Protein AF-A0A845YPH2-F1 (afdb_monomer_lite)

Sequence (246 aa):
MSYLIWLSRVALLGLAATAASAILLFSTGAKKESDSNQVIALTQENIQTWKSRVAQPPTPTTQLSSQKQSGDEQKVPKRYFDLNQSLSLNASLFATHTSLGMVAIGVAEGNYRLFIENNTLYLEQTAGYFGHTDPGNLSWGEVVTNYGPCSDQGRSGGNIAKAEQMCSQRALGGLSRQLVDLNAAGIDPNADLEALLNTADLYNQARLIHSRKFPEALELARQGGKTGVEAIAWARTASFYINDAE

Secondary structure (DSSP, 8-state):
--HHHHHHHHHHHTTTT---------------------EEEPPHHHHHHHHTT-PPPPP-----------------------HHHHHHHHGGGGSSTTSHHHHHHHHHTTSEEEEEETTEEEEEE-GGGG-B--GGG-TTS--PPB-TTTT-TTTTTT-HHHHHHHHHHHHHHHHHHHHHHHHHTT--TTT-HHHHHHHHHHHHHS-HHHHTTHHHHHHHHHHTT--HHHHHHHHHHHTTT-----

Radius of gyration: 20.25 Å; chains: 1; bounding box: 52×44×68 Å

Foldseek 3Di:
DDPVVQVVLLLVLLVVVPPDDDDDDDDDDDPDPDDDWDKDFQDVVLVVLVVVQADDDPDPPDDDDDDDDDDPPPPPPQPDDDLVVLLVSCLQCLVFCPRVLNLSLLSSVVQWDWDDDPNIIMIIGDPLQQWDFDPVLCVPPDTFIAHGRQRQRCPQVRDRVSNRVVLSVQLSVCLSVLCVLLVVLVHRCRNCVVSSSLLSNCVSVDDPQLSSQLSNQLSVLVVVVDDDSRSNSRSSVCSVVDDPPD

pLDDT: mean 75.63, std 25.37, range [27.42, 98.06]

Structure (mmCIF, N/CA/C/O backbone):
data_AF-A0A845YPH2-F1
#
_entry.id   AF-A0A845YPH2-F1
#
loop_
_atom_site.group_PDB
_atom_site.id
_atom_site.type_symbol
_atom_site.label_atom_id
_atom_site.label_alt_id
_atom_site.label_comp_id
_atom_site.label_asym_id
_atom_site.label_entity_id
_atom_site.label_seq_id
_atom_site.pdbx_PDB_ins_code
_atom_site.Cartn_x
_atom_site.Cartn_y
_atom_site.Cartn_z
_atom_site.occupancy
_atom_site.B_iso_or_equiv
_atom_site.auth_seq_id
_atom_site.auth_comp_id
_atom_site.auth_asym_id
_atom_site.auth_atom_id
_atom_site.pdbx_PDB_model_num
ATOM 1 N N . MET A 1 1 ? 5.065 -11.200 19.781 1.00 35.75 1 MET A N 1
ATOM 2 C CA . MET A 1 1 ? 4.658 -11.943 18.567 1.00 35.75 1 MET A CA 1
ATOM 3 C C . MET A 1 1 ? 5.564 -11.477 17.435 1.00 35.75 1 MET A C 1
ATOM 5 O O . MET A 1 1 ? 5.708 -10.275 17.268 1.00 35.75 1 MET A O 1
ATOM 9 N N . SER A 1 2 ? 6.311 -12.378 16.795 1.00 29.30 2 SER A N 1
ATOM 10 C CA . SER A 1 2 ? 7.439 -11.985 15.938 1.00 29.30 2 SER A CA 1
ATOM 11 C C . SER A 1 2 ? 6.962 -11.327 14.637 1.00 29.30 2 SER A C 1
ATOM 13 O O . SER A 1 2 ? 6.122 -11.903 13.950 1.00 29.30 2 SER A O 1
ATOM 15 N N . TYR A 1 3 ? 7.527 -10.166 14.275 1.00 35.84 3 TYR A N 1
ATOM 16 C CA . TYR A 1 3 ? 7.321 -9.457 12.993 1.00 35.84 3 TYR A CA 1
ATOM 17 C C . TYR A 1 3 ? 7.471 -10.377 11.761 1.00 35.84 3 TYR A C 1
ATOM 19 O O . TYR A 1 3 ? 6.868 -10.150 10.714 1.00 35.84 3 TYR A O 1
ATOM 27 N N . LEU A 1 4 ? 8.219 -11.470 11.938 1.00 35.56 4 LEU A N 1
ATOM 28 C CA . LEU A 1 4 ? 8.440 -12.575 11.003 1.00 35.56 4 LEU A CA 1
ATOM 29 C C . LEU A 1 4 ? 7.151 -13.313 10.593 1.00 35.56 4 LEU A C 1
ATOM 31 O O . LEU A 1 4 ? 7.042 -13.821 9.479 1.00 35.56 4 LEU A O 1
ATOM 35 N N . ILE A 1 5 ? 6.159 -13.366 11.483 1.00 38.59 5 ILE A N 1
ATOM 36 C CA . ILE A 1 5 ? 4.875 -14.034 11.236 1.00 38.59 5 ILE A CA 1
ATOM 37 C C . ILE A 1 5 ? 3.948 -13.121 10.421 1.00 38.59 5 ILE A C 1
ATOM 39 O O . ILE A 1 5 ? 3.126 -13.611 9.659 1.00 38.59 5 ILE A O 1
ATOM 43 N N . TRP A 1 6 ? 4.089 -11.798 10.540 1.00 36.81 6 TRP A N 1
ATOM 44 C CA . TRP A 1 6 ? 3.226 -10.837 9.850 1.00 36.81 6 TRP A CA 1
ATOM 45 C C . TRP A 1 6 ? 3.562 -10.719 8.354 1.00 36.81 6 TRP A C 1
ATOM 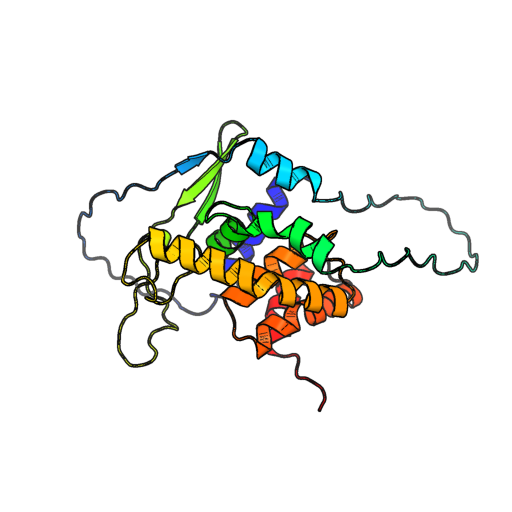47 O O . TRP A 1 6 ? 2.685 -10.891 7.514 1.00 36.81 6 TRP A O 1
ATOM 57 N N . LEU A 1 7 ? 4.842 -10.556 7.998 1.00 39.50 7 LEU A N 1
ATOM 58 C CA . LEU A 1 7 ? 5.268 -10.449 6.591 1.00 39.50 7 LEU A CA 1
ATOM 59 C C . LEU A 1 7 ? 5.070 -11.753 5.795 1.00 39.50 7 LEU A C 1
ATOM 61 O O . LEU A 1 7 ? 4.711 -11.708 4.621 1.00 39.50 7 LEU A O 1
ATOM 65 N N . SER A 1 8 ? 5.224 -12.919 6.434 1.00 32.84 8 SER A N 1
ATOM 66 C CA . SER A 1 8 ? 4.930 -14.218 5.801 1.00 32.84 8 SER A CA 1
ATOM 67 C C . SER A 1 8 ? 3.436 -14.429 5.526 1.00 32.84 8 SER A C 1
ATOM 69 O O . SER A 1 8 ? 3.071 -15.171 4.617 1.00 32.84 8 SER A O 1
ATOM 71 N N . ARG A 1 9 ? 2.559 -13.744 6.267 1.00 38.28 9 ARG A N 1
ATOM 72 C CA . ARG A 1 9 ? 1.105 -13.806 6.090 1.00 38.28 9 ARG A CA 1
ATOM 73 C C . ARG A 1 9 ? 0.588 -12.896 4.971 1.00 38.28 9 ARG A C 1
ATOM 75 O O . ARG A 1 9 ? -0.382 -13.265 4.317 1.00 38.28 9 ARG A O 1
ATOM 82 N N . VAL A 1 10 ? 1.259 -11.775 4.697 1.00 44.16 10 VAL A N 1
ATOM 83 C CA . VAL A 1 10 ? 0.955 -10.903 3.543 1.00 44.16 10 VAL A CA 1
ATOM 84 C C . VAL A 1 10 ? 1.246 -11.629 2.220 1.00 44.16 10 VAL A C 1
ATOM 86 O O . VAL A 1 10 ? 0.424 -11.590 1.309 1.00 44.16 10 VAL A O 1
ATOM 89 N N . ALA A 1 11 ? 2.342 -12.395 2.147 1.00 41.12 11 ALA A N 1
ATOM 90 C CA . ALA A 1 11 ? 2.677 -13.214 0.975 1.00 41.12 11 ALA A CA 1
ATOM 91 C C . ALA A 1 11 ? 1.651 -14.335 0.689 1.00 41.12 11 ALA A C 1
ATOM 93 O O . ALA A 1 11 ? 1.429 -14.698 -0.463 1.00 41.12 11 ALA A O 1
ATOM 94 N N . LEU A 1 12 ? 0.990 -14.867 1.724 1.00 32.94 12 LEU A N 1
ATOM 95 C CA . LEU A 1 12 ? -0.020 -15.924 1.581 1.00 32.94 12 LEU A CA 1
ATOM 96 C C . LEU A 1 12 ? -1.363 -15.409 1.031 1.00 32.94 12 LEU A C 1
ATOM 98 O O . LEU A 1 12 ? -2.113 -16.184 0.442 1.00 32.94 12 LEU A O 1
ATOM 102 N N . LEU A 1 13 ? -1.659 -14.113 1.172 1.00 38.22 13 LEU A N 1
ATOM 103 C CA . LEU A 1 13 ? -2.906 -13.514 0.682 1.00 38.22 13 LEU A CA 1
ATOM 104 C C . LEU A 1 13 ? -2.853 -13.089 -0.792 1.00 38.22 13 LEU A C 1
ATOM 106 O O . LEU A 1 13 ? -3.901 -13.070 -1.434 1.00 38.22 13 LEU A O 1
ATOM 110 N N . GLY A 1 14 ? -1.662 -12.855 -1.357 1.00 34.00 14 GLY A N 1
ATOM 111 C CA . GLY A 1 14 ? -1.488 -12.694 -2.810 1.00 34.00 14 GLY A CA 1
ATOM 112 C C . GLY A 1 14 ? -1.791 -13.976 -3.605 1.00 34.00 14 GLY A C 1
ATOM 113 O O . GLY A 1 14 ? -2.151 -13.921 -4.777 1.00 34.00 14 GLY A O 1
ATOM 114 N N . LEU A 1 15 ? -1.725 -15.145 -2.955 1.00 32.22 15 LEU A N 1
ATOM 115 C CA . LEU A 1 15 ? -2.008 -16.450 -3.569 1.00 32.22 15 LEU A CA 1
ATOM 116 C C . LEU A 1 15 ? -3.489 -16.859 -3.511 1.00 32.22 15 LEU A C 1
ATOM 118 O O . LEU A 1 15 ? -3.929 -17.675 -4.316 1.00 32.22 15 LEU A O 1
ATOM 122 N N . ALA A 1 16 ? -4.285 -16.299 -2.596 1.00 27.42 16 ALA A N 1
ATOM 123 C CA . ALA A 1 16 ? -5.695 -16.679 -2.454 1.00 27.42 16 ALA A CA 1
ATOM 124 C C . ALA A 1 16 ? -6.631 -15.968 -3.454 1.00 27.42 16 ALA A C 1
ATOM 126 O O . ALA A 1 16 ? -7.753 -16.423 -3.660 1.00 27.42 16 ALA A O 1
ATOM 127 N N . ALA A 1 17 ? -6.171 -14.898 -4.114 1.00 32.94 17 ALA A N 1
ATOM 128 C CA . ALA A 1 17 ? -6.922 -14.197 -5.160 1.00 32.94 17 ALA A CA 1
ATOM 129 C C . ALA A 1 17 ? -6.672 -14.745 -6.584 1.00 32.94 17 ALA A C 1
ATOM 131 O O . ALA A 1 17 ? -7.298 -14.286 -7.535 1.00 32.94 17 ALA A O 1
ATOM 132 N N . THR A 1 18 ? -5.801 -15.749 -6.747 1.00 38.19 18 THR A N 1
ATOM 133 C CA . THR A 1 18 ? -5.463 -16.367 -8.047 1.00 38.19 18 THR A CA 1
ATOM 134 C C . THR A 1 18 ? -5.805 -17.859 -8.115 1.00 38.19 18 THR A C 1
ATOM 136 O O . THR A 1 18 ? -5.284 -18.597 -8.951 1.00 38.19 18 THR A O 1
ATOM 139 N N . ALA A 1 19 ? -6.738 -18.330 -7.283 1.00 27.64 19 ALA A N 1
ATOM 140 C CA . ALA A 1 19 ? -7.241 -19.703 -7.336 1.00 27.64 19 ALA A CA 1
ATOM 141 C C . ALA A 1 19 ? -8.265 -19.908 -8.473 1.00 27.64 19 ALA A C 1
ATOM 143 O O . ALA A 1 19 ? -9.400 -20.303 -8.233 1.00 27.64 19 ALA A O 1
ATOM 144 N N . ALA A 1 20 ? -7.866 -19.637 -9.716 1.00 31.20 20 ALA A N 1
ATOM 145 C CA . ALA A 1 20 ? -8.522 -20.152 -10.916 1.00 31.20 20 ALA A CA 1
ATOM 146 C C . ALA A 1 20 ? -7.615 -19.958 -12.137 1.00 31.20 20 ALA A C 1
ATOM 148 O O . ALA A 1 20 ? -7.808 -19.024 -12.906 1.00 31.20 20 ALA A O 1
ATOM 149 N N . SER A 1 21 ? -6.630 -20.838 -12.333 1.00 32.09 21 SER A N 1
ATOM 150 C CA . SER A 1 21 ? -6.236 -21.309 -13.672 1.00 32.09 21 SER A CA 1
ATOM 151 C C . SER A 1 21 ? -5.273 -22.482 -13.553 1.00 32.09 21 SER A C 1
ATOM 153 O O . SER A 1 21 ? -4.141 -22.362 -13.090 1.00 32.09 21 SER A O 1
ATOM 155 N N . ALA A 1 22 ? -5.778 -23.646 -13.944 1.00 31.09 22 ALA A N 1
ATOM 156 C CA . ALA A 1 22 ? -5.042 -24.889 -14.006 1.00 31.09 22 ALA A CA 1
ATOM 157 C C . ALA A 1 22 ? -3.990 -24.867 -15.129 1.00 31.09 22 ALA A C 1
ATOM 159 O O . ALA A 1 22 ? -4.249 -24.427 -16.245 1.00 31.09 22 ALA A O 1
ATOM 160 N N . ILE A 1 23 ? -2.816 -25.382 -14.772 1.00 32.12 23 ILE A N 1
ATOM 161 C CA . ILE A 1 23 ? -1.799 -26.087 -15.563 1.00 32.12 23 ILE A CA 1
ATOM 162 C C . ILE A 1 23 ? -2.149 -26.297 -17.049 1.00 32.12 23 ILE A C 1
ATOM 164 O O . ILE A 1 23 ? -3.018 -27.105 -17.363 1.00 32.12 23 ILE A O 1
ATOM 168 N N . LEU A 1 24 ? -1.329 -25.736 -17.944 1.00 28.05 24 LEU A N 1
ATOM 169 C CA . LEU A 1 24 ? -0.896 -26.415 -19.170 1.00 28.05 24 LEU A CA 1
ATOM 170 C C . LEU A 1 24 ? 0.583 -26.092 -19.434 1.00 28.05 24 LEU A C 1
ATOM 172 O O . LEU A 1 24 ? 0.965 -24.968 -19.750 1.00 28.05 24 LEU A O 1
ATOM 176 N N . LEU A 1 25 ? 1.412 -27.117 -19.242 1.00 34.78 25 LEU A N 1
ATOM 177 C CA . LEU A 1 25 ? 2.836 -27.166 -19.554 1.00 34.78 25 LEU A CA 1
ATOM 178 C C . LEU A 1 25 ? 3.038 -27.203 -21.072 1.00 34.78 25 LEU A C 1
ATOM 180 O O . LEU A 1 25 ? 2.563 -28.139 -21.703 1.00 34.78 25 LEU A O 1
ATOM 184 N N . PHE A 1 26 ? 3.847 -26.294 -21.618 1.00 30.06 26 PHE A N 1
ATOM 185 C CA . PHE A 1 26 ? 4.726 -26.607 -22.747 1.00 30.06 26 PHE A CA 1
ATOM 186 C C . PHE A 1 26 ? 6.054 -25.866 -22.594 1.00 30.06 26 PHE A C 1
ATOM 188 O O . PHE A 1 26 ? 6.137 -24.644 -22.681 1.00 30.06 26 PHE A O 1
ATOM 195 N N . SER A 1 27 ? 7.106 -26.644 -22.343 1.00 32.78 27 SER A N 1
ATOM 196 C CA . SER A 1 27 ? 8.497 -26.220 -22.406 1.00 32.78 27 SER A CA 1
ATOM 197 C C . SER A 1 27 ? 8.997 -26.309 -23.847 1.00 32.78 27 SER A C 1
ATOM 199 O O . SER A 1 27 ? 9.061 -27.406 -24.401 1.00 32.78 27 SER A O 1
ATOM 201 N N . THR A 1 28 ? 9.463 -25.200 -24.411 1.00 32.50 28 THR A N 1
ATOM 202 C CA . THR A 1 28 ? 10.498 -25.221 -25.454 1.00 32.50 28 THR A CA 1
ATOM 203 C C . THR A 1 28 ? 11.515 -24.137 -25.142 1.00 32.50 28 THR A C 1
ATOM 205 O O . THR A 1 28 ? 11.159 -22.988 -24.897 1.00 32.50 28 THR A O 1
ATOM 208 N N . GLY A 1 29 ? 12.775 -24.555 -25.057 1.00 38.75 29 GLY A N 1
ATOM 209 C CA . GLY A 1 29 ? 13.851 -23.800 -24.442 1.00 38.75 29 GLY A CA 1
ATOM 210 C C . GLY A 1 29 ? 14.255 -22.528 -25.176 1.00 38.75 29 GLY A C 1
ATOM 211 O O . GLY A 1 29 ? 14.330 -22.473 -26.399 1.00 38.75 29 GLY A O 1
ATOM 212 N N . ALA A 1 30 ? 14.651 -21.552 -24.370 1.00 30.50 30 ALA A N 1
ATOM 213 C CA . ALA A 1 30 ? 15.657 -20.570 -24.716 1.00 30.50 30 ALA A CA 1
ATOM 214 C C . ALA A 1 30 ? 16.503 -20.349 -23.457 1.00 30.50 30 ALA A C 1
ATOM 216 O O . ALA A 1 30 ? 15.974 -20.018 -22.397 1.00 30.50 30 ALA A O 1
ATOM 217 N N . LYS A 1 31 ? 17.818 -20.568 -23.560 1.00 37.19 31 LYS A N 1
ATOM 218 C CA . LYS A 1 31 ? 18.777 -20.016 -22.599 1.00 37.19 31 LYS A CA 1
ATOM 219 C C . LYS A 1 31 ? 18.613 -18.498 -22.658 1.00 37.19 31 LYS A C 1
ATOM 221 O O . LYS A 1 31 ? 18.998 -17.899 -23.658 1.00 37.19 31 LYS A O 1
ATOM 226 N N . LYS A 1 32 ? 18.028 -17.901 -21.625 1.00 32.28 32 LYS A N 1
ATOM 227 C CA . LYS A 1 32 ? 18.069 -16.456 -21.408 1.00 32.28 32 LYS A CA 1
ATOM 228 C C . LYS A 1 32 ? 18.990 -16.195 -20.227 1.00 32.28 32 LYS A C 1
ATOM 230 O O . LYS A 1 32 ? 18.907 -16.891 -19.216 1.00 32.28 32 LYS A O 1
ATOM 235 N N . GLU A 1 33 ? 19.920 -15.273 -20.439 1.00 34.19 33 GLU A N 1
ATOM 236 C CA . GLU A 1 33 ? 20.812 -14.718 -19.429 1.00 34.19 33 GLU A CA 1
ATOM 237 C C . GLU A 1 33 ? 20.059 -14.429 -18.132 1.00 34.19 33 GLU A C 1
ATOM 239 O O . GLU A 1 33 ? 18.919 -13.973 -18.141 1.00 34.19 33 GLU A O 1
ATOM 244 N N . SER A 1 34 ? 20.720 -14.744 -17.024 1.00 35.62 34 SER A N 1
ATOM 245 C CA . SER A 1 34 ? 20.275 -14.442 -15.672 1.00 35.62 34 SER A CA 1
ATOM 246 C C . SER A 1 34 ? 20.140 -12.928 -15.518 1.00 35.62 34 SER A C 1
ATOM 248 O O . SER A 1 34 ? 21.130 -12.253 -15.236 1.00 35.62 34 SER A O 1
ATOM 250 N N . ASP A 1 35 ? 18.929 -12.405 -15.710 1.00 40.53 35 ASP A N 1
ATOM 251 C CA . ASP A 1 35 ? 18.588 -11.029 -15.366 1.00 40.53 35 ASP A CA 1
ATOM 252 C C . ASP A 1 35 ? 18.902 -10.788 -13.883 1.00 40.53 35 ASP A C 1
ATOM 254 O O . ASP A 1 35 ? 18.611 -11.601 -13.003 1.00 40.53 35 ASP A O 1
ATOM 258 N N . SER A 1 36 ? 19.596 -9.683 -13.634 1.00 46.38 36 SER A N 1
ATOM 259 C CA . SER A 1 36 ? 20.105 -9.277 -12.329 1.00 46.38 36 SER A CA 1
ATOM 260 C C . SER A 1 36 ? 18.946 -8.941 -11.388 1.00 46.38 36 SER A C 1
ATOM 262 O O . SER A 1 36 ? 18.455 -7.812 -11.377 1.00 46.38 36 SER A O 1
ATOM 264 N N . ASN A 1 37 ? 18.507 -9.910 -10.581 1.00 56.31 37 ASN A N 1
ATOM 265 C CA . ASN A 1 37 ? 17.699 -9.626 -9.398 1.00 56.31 37 ASN A CA 1
ATOM 266 C C . ASN A 1 37 ? 18.497 -8.666 -8.505 1.00 56.31 37 ASN A C 1
ATOM 268 O O . ASN A 1 37 ? 19.512 -9.050 -7.917 1.00 56.31 37 ASN A O 1
ATOM 272 N N . GLN A 1 38 ? 18.060 -7.410 -8.400 1.00 76.88 38 GLN A N 1
ATOM 273 C CA . GLN A 1 38 ? 18.697 -6.473 -7.483 1.00 76.88 38 GLN A CA 1
ATOM 274 C C . GLN A 1 38 ? 18.205 -6.751 -6.066 1.00 76.88 38 GLN A C 1
ATOM 276 O O . GLN A 1 38 ? 17.012 -6.652 -5.768 1.00 76.88 38 GLN A O 1
ATOM 281 N N . VAL A 1 39 ? 19.149 -7.099 -5.194 1.00 79.31 39 VAL A N 1
ATOM 282 C CA . VAL A 1 39 ? 18.924 -7.286 -3.762 1.00 79.31 39 VAL A CA 1
ATOM 283 C C . VAL A 1 39 ? 19.321 -6.002 -3.042 1.00 79.31 39 VAL A C 1
ATOM 285 O O . VAL A 1 39 ? 20.469 -5.566 -3.097 1.00 79.31 39 VAL A O 1
ATOM 288 N N . ILE A 1 40 ? 18.361 -5.399 -2.352 1.00 83.06 40 ILE A N 1
ATOM 289 C CA . ILE A 1 40 ? 18.510 -4.158 -1.601 1.00 83.06 40 ILE A CA 1
ATOM 290 C C . ILE A 1 40 ? 18.430 -4.499 -0.114 1.00 83.06 40 ILE A C 1
ATOM 292 O O . ILE A 1 40 ? 17.408 -4.980 0.381 1.00 83.06 40 ILE A O 1
ATOM 296 N N . ALA A 1 41 ? 19.508 -4.233 0.621 1.00 76.69 41 ALA A N 1
ATOM 297 C CA . ALA A 1 41 ? 19.476 -4.288 2.077 1.00 76.69 41 ALA A CA 1
ATOM 298 C C . ALA A 1 41 ? 18.622 -3.129 2.606 1.00 76.69 41 ALA A C 1
ATOM 300 O O . ALA A 1 41 ? 18.901 -1.962 2.319 1.00 76.69 41 ALA A O 1
ATOM 301 N N . LEU A 1 42 ? 17.592 -3.431 3.395 1.00 77.31 42 LEU A N 1
ATOM 302 C CA . LEU A 1 42 ? 16.807 -2.387 4.044 1.00 77.31 42 LEU A CA 1
ATOM 303 C C . LEU A 1 42 ? 17.577 -1.882 5.266 1.00 77.31 42 LEU A C 1
ATOM 305 O O . LEU A 1 42 ? 17.950 -2.660 6.148 1.00 77.31 42 LEU A O 1
ATOM 309 N N . THR A 1 43 ? 17.848 -0.576 5.315 1.00 70.94 43 THR A N 1
ATOM 310 C CA . THR A 1 43 ? 18.664 -0.003 6.393 1.00 70.94 43 THR A CA 1
ATOM 311 C C . THR A 1 43 ? 17.948 -0.101 7.744 1.00 70.94 43 THR A C 1
ATOM 313 O O . THR A 1 43 ? 16.718 -0.183 7.822 1.00 70.94 43 THR A O 1
ATOM 316 N N . GLN A 1 44 ? 18.708 -0.041 8.843 1.00 58.00 44 GLN A N 1
ATOM 317 C CA . GLN A 1 44 ? 18.116 0.046 10.182 1.00 58.00 44 GLN A CA 1
ATOM 318 C C . GLN A 1 44 ? 17.204 1.269 10.322 1.00 58.00 44 GLN A C 1
ATOM 320 O O . GLN A 1 44 ? 16.203 1.174 11.014 1.00 58.00 44 GLN A O 1
ATOM 325 N N . GLU A 1 45 ? 17.472 2.382 9.643 1.00 57.72 45 GLU A N 1
ATOM 326 C CA . GLU A 1 45 ? 16.599 3.562 9.669 1.00 57.72 45 GLU A CA 1
ATOM 327 C C . GLU A 1 45 ? 15.233 3.276 9.025 1.00 57.72 45 GLU A C 1
ATOM 329 O O . GLU A 1 45 ? 14.188 3.592 9.609 1.00 57.72 45 GLU A O 1
ATOM 334 N N . ASN A 1 46 ? 15.225 2.565 7.889 1.00 59.97 46 ASN A N 1
ATOM 335 C CA . ASN A 1 46 ? 13.993 2.071 7.274 1.00 59.97 46 ASN A CA 1
ATOM 336 C C . ASN A 1 46 ? 13.250 1.141 8.249 1.00 59.97 46 ASN A C 1
ATOM 338 O O . ASN A 1 46 ? 12.071 1.341 8.512 1.00 59.97 46 ASN A O 1
ATOM 342 N N . ILE A 1 47 ? 13.947 0.180 8.863 1.00 58.41 47 ILE A N 1
ATOM 343 C CA . ILE A 1 47 ? 13.338 -0.830 9.745 1.00 58.41 47 ILE A CA 1
ATOM 344 C C . ILE A 1 47 ? 12.856 -0.240 11.086 1.00 58.41 47 ILE A C 1
ATOM 346 O O . ILE A 1 47 ? 11.808 -0.636 11.596 1.00 58.41 47 ILE A O 1
ATOM 350 N N . GLN A 1 48 ? 13.592 0.694 11.691 1.00 53.19 48 GLN A N 1
ATOM 351 C CA . GLN A 1 48 ? 13.243 1.309 12.981 1.00 53.19 48 GLN A CA 1
ATOM 352 C C . GLN A 1 48 ? 12.029 2.230 12.857 1.00 53.19 48 GLN A C 1
ATOM 354 O O . GLN A 1 48 ? 11.178 2.242 13.747 1.00 53.19 48 GLN A O 1
ATOM 359 N N . THR A 1 49 ? 11.887 2.915 11.718 1.00 53.97 49 THR A N 1
ATOM 360 C CA . THR A 1 49 ? 10.668 3.666 11.385 1.00 53.97 49 THR A CA 1
ATOM 361 C C . THR A 1 49 ? 9.435 2.754 11.358 1.00 53.97 49 THR A C 1
ATOM 363 O O . THR A 1 49 ? 8.341 3.182 11.719 1.00 53.97 49 THR A O 1
ATOM 366 N N . TRP A 1 50 ? 9.599 1.482 10.976 1.00 57.88 50 TRP A N 1
ATOM 367 C CA . TRP A 1 50 ? 8.512 0.496 10.957 1.00 57.88 50 TRP A CA 1
ATOM 368 C C . TRP A 1 50 ? 8.223 -0.049 12.362 1.00 57.88 50 TRP A C 1
ATOM 370 O O . TRP A 1 50 ? 7.066 -0.167 12.762 1.00 57.88 50 TRP A O 1
ATOM 380 N N . LYS A 1 51 ? 9.275 -0.338 13.140 1.00 49.44 51 LYS A N 1
ATOM 381 C CA . LYS A 1 51 ? 9.174 -0.901 14.498 1.00 49.44 51 LYS A CA 1
ATOM 382 C C . LYS A 1 51 ? 8.534 0.044 15.514 1.00 49.44 51 LYS A C 1
ATOM 384 O O . LYS A 1 51 ? 7.846 -0.431 16.408 1.00 49.44 51 LYS A O 1
ATOM 389 N N . SER A 1 52 ? 8.736 1.355 15.397 1.00 46.34 52 SER A N 1
ATOM 390 C CA . SER A 1 52 ? 8.182 2.333 16.347 1.00 46.34 52 SER A CA 1
ATOM 391 C C . SER A 1 52 ? 6.667 2.555 16.213 1.00 46.34 52 SER A C 1
ATOM 393 O O . SER A 1 52 ? 6.075 3.198 17.077 1.00 46.34 52 SER A O 1
ATOM 395 N N . ARG A 1 53 ? 6.031 2.021 15.158 1.00 53.09 53 ARG A N 1
ATOM 396 C CA . ARG A 1 53 ? 4.616 2.273 14.822 1.00 53.09 53 ARG A CA 1
ATOM 397 C C . ARG A 1 53 ? 3.679 1.091 15.018 1.00 53.09 53 ARG A C 1
ATOM 399 O O . ARG A 1 53 ? 2.477 1.292 15.146 1.00 53.09 53 ARG A O 1
ATOM 406 N N . VAL A 1 54 ? 4.203 -0.130 15.061 1.00 42.16 54 VAL A N 1
ATOM 407 C CA . VAL A 1 54 ? 3.405 -1.311 15.398 1.00 42.16 54 VAL A CA 1
ATOM 408 C C . VAL A 1 54 ? 3.290 -1.356 16.919 1.00 42.16 54 VAL A C 1
ATOM 410 O O . VAL A 1 54 ? 4.155 -1.907 17.601 1.00 42.16 54 VAL A O 1
ATOM 413 N N . ALA A 1 55 ? 2.247 -0.733 17.471 1.00 38.00 55 ALA A N 1
ATOM 414 C CA . ALA A 1 55 ? 1.886 -0.974 18.862 1.00 38.00 55 ALA A CA 1
ATOM 415 C C . ALA A 1 55 ? 1.721 -2.490 19.054 1.00 38.00 55 ALA A C 1
ATOM 417 O O . ALA A 1 55 ? 1.079 -3.161 18.242 1.00 38.00 55 ALA A O 1
ATOM 418 N N . GLN A 1 56 ? 2.341 -3.052 20.094 1.00 34.59 56 GLN A N 1
ATOM 419 C CA . GLN A 1 56 ? 2.114 -4.456 20.418 1.00 34.59 56 GLN A CA 1
ATOM 420 C C . GLN A 1 56 ? 0.612 -4.658 20.673 1.00 34.59 56 GLN A C 1
ATOM 422 O O . GLN A 1 56 ? 0.026 -3.849 21.398 1.00 34.59 56 GLN A O 1
ATOM 427 N N . PRO A 1 57 ? -0.021 -5.701 20.101 1.00 39.75 57 PRO A N 1
ATOM 428 C CA . PRO A 1 57 ? -1.395 -6.024 20.453 1.00 39.75 57 PRO A CA 1
ATOM 429 C C . PRO A 1 57 ? -1.471 -6.235 21.971 1.00 39.75 57 PRO A C 1
ATOM 431 O O . PRO A 1 57 ? -0.527 -6.798 22.540 1.00 39.75 57 PRO A O 1
ATOM 434 N N . PRO A 1 58 ? -2.546 -5.781 22.638 1.00 34.53 58 PRO A N 1
ATOM 435 C CA . PRO A 1 58 ? -2.685 -5.957 24.074 1.00 34.53 58 PRO A CA 1
ATOM 436 C C . PRO A 1 58 ? -2.552 -7.444 24.409 1.00 34.53 58 PRO A C 1
ATOM 438 O O . PRO A 1 58 ? -3.258 -8.293 23.862 1.00 34.53 58 PRO A O 1
ATOM 441 N N . THR A 1 59 ? -1.590 -7.763 25.272 1.00 32.75 59 THR A N 1
ATOM 442 C CA . THR A 1 59 ? -1.371 -9.116 25.782 1.00 32.75 59 THR A CA 1
ATOM 443 C C . THR A 1 59 ? -2.674 -9.621 26.412 1.00 32.75 59 THR A C 1
ATOM 445 O O . THR A 1 59 ? -3.272 -8.879 27.196 1.00 32.75 59 THR A O 1
ATOM 448 N N . PRO A 1 60 ? -3.129 -10.858 26.140 1.00 35.81 60 PRO A N 1
ATOM 449 C CA . PRO A 1 60 ? -4.274 -11.414 26.844 1.00 35.81 60 PRO A CA 1
ATOM 450 C C . PRO A 1 60 ? -3.864 -11.657 28.299 1.00 35.81 60 PRO A C 1
ATOM 452 O O . PRO A 1 60 ? -3.186 -12.637 28.617 1.00 35.81 60 PRO A O 1
ATOM 455 N N . THR A 1 61 ? -4.242 -10.751 29.197 1.00 33.19 61 THR A N 1
ATOM 456 C CA . THR A 1 61 ? -4.126 -10.989 30.634 1.00 33.19 61 THR A CA 1
ATOM 457 C C . THR A 1 61 ? -5.118 -12.084 30.994 1.00 33.19 61 THR A C 1
ATOM 459 O O . THR A 1 61 ? -6.320 -11.859 31.104 1.00 33.19 61 THR A O 1
ATOM 462 N N . THR A 1 62 ? -4.605 -13.301 31.155 1.00 35.66 62 THR A N 1
ATOM 463 C CA . THR A 1 62 ? -5.361 -14.405 31.738 1.00 35.66 62 THR A CA 1
ATOM 464 C C . THR A 1 62 ? -5.486 -14.129 33.233 1.00 35.66 62 THR A C 1
ATOM 466 O O . THR A 1 62 ? -4.559 -14.395 33.992 1.00 35.66 62 THR A O 1
ATOM 469 N N . GLN A 1 63 ? -6.618 -13.579 33.664 1.00 32.34 63 GLN A N 1
ATOM 470 C CA . GLN A 1 63 ? -7.047 -13.672 35.056 1.00 32.34 63 GLN A CA 1
ATOM 471 C C . GLN A 1 63 ? -8.458 -14.249 35.106 1.00 32.34 63 GLN A C 1
ATOM 473 O O . GLN A 1 63 ? -9.455 -13.580 34.849 1.00 32.34 63 GLN A O 1
ATOM 478 N N . LEU A 1 64 ? -8.510 -15.539 35.442 1.00 37.78 64 LEU A N 1
ATOM 479 C CA . LEU A 1 64 ? -9.687 -16.166 36.016 1.00 37.78 64 LEU A CA 1
ATOM 480 C C . LEU A 1 64 ? -9.940 -15.502 37.378 1.00 37.78 64 LEU A C 1
ATOM 482 O O . LEU A 1 64 ? -9.237 -15.787 38.343 1.00 37.78 64 LEU A O 1
ATOM 486 N N . SER A 1 65 ? -10.956 -14.654 37.476 1.00 33.81 65 SER A N 1
ATOM 487 C CA . SER A 1 65 ? -11.738 -14.560 38.707 1.00 33.81 65 SER A CA 1
ATOM 488 C C . SER A 1 65 ? -13.130 -14.041 38.377 1.00 33.81 65 SER A C 1
ATOM 490 O O . SER A 1 65 ? -13.304 -12.920 37.904 1.00 33.81 65 SER A O 1
ATOM 492 N N . SER A 1 66 ? -14.120 -14.897 38.601 1.00 40.47 66 SER A N 1
ATOM 493 C CA . SER A 1 66 ? -15.532 -14.562 38.556 1.00 40.47 66 SER A CA 1
ATOM 494 C C . SER A 1 66 ? -15.836 -13.478 39.583 1.00 40.47 66 SER A C 1
ATOM 496 O O . SER A 1 66 ? -15.752 -13.753 40.775 1.00 40.47 66 SER A O 1
ATOM 498 N N . GLN A 1 67 ? -16.276 -12.299 39.147 1.00 34.44 67 GLN A N 1
ATOM 499 C CA . GLN A 1 67 ? -17.193 -11.482 39.937 1.00 34.44 67 GLN A CA 1
ATOM 500 C C . GLN A 1 67 ? -18.019 -10.556 39.041 1.00 34.44 67 GLN A C 1
ATOM 502 O O . GLN A 1 67 ? -17.525 -9.764 38.249 1.00 34.44 67 GLN A O 1
ATOM 507 N N . LYS A 1 68 ? -19.331 -10.733 39.175 1.00 43.91 68 LYS A N 1
ATOM 508 C CA . LYS A 1 68 ? -20.416 -9.999 38.540 1.00 43.91 68 LYS A CA 1
ATOM 509 C C . LYS A 1 68 ? -20.454 -8.581 39.116 1.00 43.91 68 LYS A C 1
ATOM 511 O O . LYS A 1 68 ? -20.970 -8.401 40.214 1.00 43.91 68 LYS A O 1
ATOM 516 N N . GLN A 1 69 ? -19.952 -7.592 38.382 1.00 32.59 69 GLN A N 1
ATOM 517 C CA . GLN A 1 69 ? -20.223 -6.178 38.640 1.00 32.59 69 GLN A CA 1
ATOM 518 C C . GLN A 1 69 ? -20.453 -5.433 37.324 1.00 32.59 69 GLN A C 1
ATOM 520 O O . GLN A 1 69 ? -19.659 -5.502 36.393 1.00 32.59 69 GLN A O 1
ATOM 525 N N . SER A 1 70 ? -21.599 -4.754 37.281 1.00 44.50 70 SER A N 1
ATOM 526 C CA . SER A 1 70 ? -21.966 -3.728 36.310 1.00 44.50 70 SER A CA 1
ATOM 527 C C . SER A 1 70 ? -20.850 -2.682 36.265 1.00 44.50 70 SER A C 1
ATOM 529 O O . SER A 1 70 ? -20.577 -2.058 37.291 1.00 44.50 70 SER A O 1
ATOM 531 N N . GLY A 1 71 ? -20.209 -2.504 35.115 1.00 32.59 71 GLY A N 1
ATOM 532 C CA . GLY A 1 71 ? -19.145 -1.527 34.925 1.00 32.59 71 GLY A CA 1
ATOM 533 C C . GLY A 1 71 ? -19.330 -0.842 33.586 1.00 32.59 71 GLY A C 1
ATOM 534 O O . GLY A 1 71 ? -19.456 -1.525 32.571 1.00 32.59 71 GLY A O 1
ATOM 535 N N . ASP A 1 72 ? -19.391 0.489 33.627 1.00 39.44 72 ASP A N 1
ATOM 536 C CA . ASP A 1 72 ? -19.305 1.383 32.478 1.00 39.44 72 ASP A CA 1
ATOM 537 C C . ASP A 1 72 ? -18.344 0.826 31.429 1.00 39.44 72 ASP A C 1
ATOM 539 O O . ASP A 1 72 ? -17.187 0.519 31.734 1.00 39.44 72 ASP A O 1
ATOM 543 N N . GLU A 1 73 ? -18.818 0.729 30.185 1.00 41.19 73 GLU A N 1
ATOM 544 C CA . GLU A 1 73 ? -17.939 0.608 29.031 1.00 41.19 73 GLU A CA 1
ATOM 545 C C . GLU A 1 73 ? -16.929 1.748 29.114 1.00 41.19 73 GLU A C 1
ATOM 547 O O . GLU A 1 73 ? -17.242 2.911 28.844 1.00 41.19 73 GLU A O 1
ATOM 552 N N . GLN A 1 74 ? -15.706 1.416 29.517 1.00 39.53 74 GLN A N 1
ATOM 553 C CA . GLN A 1 74 ? -14.581 2.325 29.489 1.00 39.53 74 GLN A CA 1
ATOM 554 C C . GLN A 1 74 ? -14.272 2.577 28.010 1.00 39.53 74 GLN A C 1
ATOM 556 O O . GLN A 1 74 ? -13.428 1.918 27.405 1.00 39.53 74 GLN A O 1
ATOM 561 N N . LYS A 1 75 ? -15.036 3.490 27.397 1.00 47.53 75 LYS A N 1
ATOM 562 C CA . LYS A 1 75 ? -14.831 3.972 26.035 1.00 47.53 75 LYS A CA 1
ATOM 563 C C . LYS A 1 75 ? -13.417 4.519 25.994 1.00 47.53 75 LYS A C 1
ATOM 565 O O . LYS A 1 75 ? -13.152 5.604 26.512 1.00 47.53 75 LYS A O 1
ATOM 570 N N . VAL A 1 76 ? -12.504 3.743 25.412 1.00 50.69 76 VAL A N 1
ATOM 571 C CA . VAL A 1 76 ? -11.170 4.218 25.053 1.00 50.69 76 VAL A CA 1
ATOM 572 C C . VAL A 1 76 ? -11.382 5.549 24.329 1.00 50.69 76 VAL A C 1
ATOM 574 O O . VAL A 1 76 ? -12.153 5.576 23.363 1.00 50.69 76 VAL A O 1
ATOM 577 N N . PRO A 1 77 ? -10.799 6.664 24.804 1.00 51.66 77 PRO A N 1
ATOM 578 C CA . PRO A 1 77 ? -11.033 7.957 24.186 1.00 51.66 77 PRO A CA 1
ATOM 579 C C . PRO A 1 77 ? -10.640 7.864 22.714 1.00 51.66 77 PRO A C 1
ATOM 581 O O . PRO A 1 77 ? -9.475 7.604 22.406 1.00 51.66 77 PRO A O 1
ATOM 584 N N . LYS A 1 78 ? -11.605 8.043 21.800 1.00 60.44 78 LYS A N 1
ATOM 585 C CA . LYS A 1 78 ? -11.290 8.186 20.377 1.00 60.44 78 LYS A CA 1
ATOM 586 C C . LYS A 1 78 ? -10.327 9.363 20.266 1.00 60.44 78 LYS A C 1
ATOM 588 O O . LYS A 1 78 ? -10.693 10.490 20.605 1.00 60.44 78 LYS A O 1
ATOM 593 N N . ARG A 1 79 ? -9.085 9.094 19.850 1.00 68.06 79 ARG A N 1
ATOM 594 C CA . ARG A 1 79 ? -8.137 10.156 19.512 1.00 68.06 79 ARG A CA 1
ATOM 595 C C . ARG A 1 79 ? -8.801 11.065 18.487 1.00 68.06 79 ARG A C 1
ATOM 597 O O . ARG A 1 79 ? -9.444 10.590 17.555 1.00 68.06 79 ARG A O 1
ATOM 604 N N . TYR A 1 80 ? -8.649 12.369 18.680 1.00 82.00 80 TYR A N 1
ATOM 605 C CA . TYR A 1 80 ? -9.098 13.339 17.697 1.00 82.00 80 TYR A CA 1
ATOM 606 C C . TYR A 1 80 ? -8.369 13.091 16.370 1.00 82.00 80 TYR A C 1
ATOM 608 O O . TYR A 1 80 ? -7.139 13.007 16.346 1.00 82.00 80 TYR A O 1
ATOM 616 N N . PHE A 1 81 ? -9.127 12.950 15.283 1.00 91.81 81 PHE A N 1
ATOM 617 C CA . PHE A 1 81 ? -8.566 12.777 13.950 1.00 91.81 81 PHE A CA 1
ATOM 618 C C . PHE A 1 81 ? -8.233 14.138 13.343 1.00 91.81 81 PHE A C 1
ATOM 620 O O . PHE A 1 81 ? -9.119 14.889 12.938 1.00 91.81 81 PHE A O 1
ATOM 627 N N . ASP A 1 82 ? -6.939 14.429 13.257 1.00 95.12 82 ASP A N 1
ATOM 628 C CA . ASP A 1 82 ? -6.408 15.541 12.479 1.00 95.12 82 ASP A CA 1
ATOM 629 C C . ASP A 1 82 ? -5.807 14.994 11.177 1.00 95.12 82 ASP A C 1
ATOM 631 O O . ASP A 1 82 ? -4.822 14.243 11.187 1.00 95.12 82 ASP A O 1
ATOM 635 N N . LEU A 1 83 ? -6.412 15.360 10.044 1.00 95.75 83 LEU A N 1
ATOM 636 C CA . LEU A 1 83 ? -5.965 14.914 8.726 1.00 95.75 83 LEU A CA 1
ATOM 637 C C . LEU A 1 83 ? -4.556 15.421 8.394 1.00 95.75 83 LEU A C 1
ATOM 639 O O . LEU A 1 83 ? -3.761 14.663 7.848 1.00 95.75 83 LEU A O 1
ATOM 643 N N . ASN A 1 84 ? -4.219 16.667 8.730 1.00 96.38 84 ASN A N 1
ATOM 644 C CA . ASN A 1 84 ? -2.909 17.243 8.420 1.00 96.38 84 ASN A CA 1
ATOM 645 C C . ASN A 1 84 ? -1.812 16.567 9.242 1.00 96.38 84 ASN A C 1
ATOM 647 O O . ASN A 1 84 ? -0.757 16.215 8.707 1.00 96.38 84 ASN A O 1
ATOM 651 N N . GLN A 1 85 ? -2.081 16.325 10.526 1.00 95.00 85 GLN A N 1
ATOM 652 C CA . GLN A 1 85 ? -1.176 15.567 11.383 1.00 95.00 85 GLN A CA 1
ATOM 653 C C . GLN A 1 85 ? -0.998 14.136 10.863 1.00 95.00 85 GLN A C 1
ATOM 655 O O . GLN A 1 85 ? 0.131 13.662 10.747 1.00 95.00 85 GLN A O 1
ATOM 660 N N . SER A 1 86 ? -2.096 13.465 10.505 1.00 95.19 86 SER A N 1
ATOM 661 C CA . SER A 1 86 ? -2.070 12.086 10.001 1.00 95.19 86 SER A CA 1
ATOM 662 C C . SER A 1 86 ? -1.357 11.983 8.648 1.00 95.19 86 SER A C 1
ATOM 664 O O . SER A 1 86 ? -0.624 11.026 8.411 1.00 95.19 86 SER A O 1
ATOM 666 N N . LEU A 1 87 ? -1.505 12.979 7.770 1.00 96.06 87 LEU A N 1
ATOM 667 C CA . LEU A 1 87 ? -0.770 13.067 6.506 1.00 96.06 87 LEU A CA 1
ATOM 668 C C . LEU A 1 87 ? 0.729 13.220 6.742 1.00 96.06 87 LEU A C 1
ATOM 670 O O . LEU A 1 87 ? 1.509 12.440 6.204 1.00 96.06 87 LEU A O 1
ATOM 674 N N . SER A 1 88 ? 1.127 14.181 7.578 1.00 94.44 88 SER A N 1
ATOM 675 C CA . SER A 1 88 ? 2.533 14.391 7.942 1.00 94.44 88 SER A CA 1
ATOM 676 C C . SER A 1 88 ? 3.147 13.124 8.541 1.00 94.44 88 SER A C 1
ATOM 678 O O . SER A 1 88 ? 4.254 12.718 8.186 1.00 94.44 88 SER A O 1
ATOM 680 N N . LEU A 1 89 ? 2.381 12.436 9.390 1.00 93.81 89 LEU A N 1
ATOM 681 C CA . LEU A 1 89 ? 2.814 11.210 10.033 1.00 93.81 89 LEU A CA 1
ATOM 682 C C . LEU A 1 89 ? 2.970 10.050 9.039 1.00 93.81 89 LEU A C 1
ATOM 684 O O . LEU A 1 89 ? 3.914 9.275 9.187 1.00 93.81 89 LEU A O 1
ATOM 688 N N . ASN A 1 90 ? 2.078 9.893 8.059 1.00 96.00 90 ASN A N 1
ATOM 689 C CA . ASN A 1 90 ? 2.021 8.693 7.212 1.00 96.00 90 ASN A CA 1
ATOM 690 C C . ASN A 1 90 ? 2.599 8.867 5.801 1.00 96.00 90 ASN A C 1
ATOM 692 O O . ASN A 1 90 ? 2.842 7.867 5.131 1.00 96.00 90 ASN A O 1
ATOM 696 N N . ALA A 1 91 ? 2.881 10.090 5.347 1.00 96.44 91 ALA A N 1
ATOM 697 C CA . ALA A 1 91 ? 3.436 10.332 4.011 1.00 96.44 91 ALA A CA 1
ATOM 698 C C . ALA A 1 91 ? 4.773 9.607 3.780 1.00 96.44 91 ALA A C 1
ATOM 700 O O . ALA A 1 91 ? 5.026 9.102 2.687 1.00 96.44 91 ALA A O 1
ATOM 701 N N . SER A 1 92 ? 5.609 9.476 4.816 1.00 95.44 92 SER A N 1
ATOM 702 C CA . SER A 1 92 ? 6.893 8.769 4.716 1.00 95.44 92 SER A CA 1
ATOM 703 C C . SER A 1 92 ? 6.756 7.279 4.387 1.00 95.44 92 SER A C 1
ATOM 705 O O . SER A 1 92 ? 7.704 6.685 3.880 1.00 95.44 92 SER A O 1
ATOM 707 N N . LEU A 1 93 ? 5.581 6.673 4.596 1.00 95.50 93 LEU A N 1
ATOM 708 C CA . LEU A 1 93 ? 5.318 5.289 4.194 1.00 95.50 93 LEU A CA 1
ATOM 709 C C . LEU A 1 93 ? 5.347 5.115 2.669 1.00 95.50 93 LEU A C 1
ATOM 711 O O . LEU A 1 93 ? 5.622 4.015 2.197 1.00 95.50 93 LEU A O 1
ATOM 715 N N . PHE A 1 94 ? 5.117 6.184 1.904 1.00 96.19 94 PHE A N 1
ATOM 716 C CA . PHE A 1 94 ? 4.978 6.149 0.445 1.00 96.19 94 PHE A CA 1
ATOM 717 C C . PHE A 1 94 ? 5.971 7.074 -0.280 1.00 96.19 94 PHE A C 1
ATOM 719 O O . PHE A 1 94 ? 5.830 7.317 -1.477 1.00 96.19 94 PHE A O 1
ATOM 726 N N . ALA A 1 95 ? 6.977 7.597 0.430 1.00 92.56 95 ALA A N 1
ATOM 727 C CA . ALA A 1 95 ? 7.883 8.629 -0.080 1.00 92.56 95 ALA A CA 1
ATOM 728 C C . ALA A 1 95 ? 8.774 8.156 -1.242 1.00 92.56 95 ALA A C 1
ATOM 730 O O . ALA A 1 95 ? 9.042 8.918 -2.169 1.00 92.56 95 ALA A O 1
ATOM 731 N N . THR A 1 96 ? 9.226 6.903 -1.200 1.00 93.69 96 THR A N 1
ATOM 732 C CA . THR A 1 96 ? 10.091 6.280 -2.215 1.00 93.69 96 THR A CA 1
ATOM 733 C C . THR A 1 96 ? 9.578 4.894 -2.579 1.00 93.69 96 THR A C 1
ATOM 735 O O . THR A 1 96 ? 8.891 4.265 -1.777 1.00 93.69 96 THR A O 1
ATOM 738 N N . HIS A 1 97 ? 9.976 4.364 -3.738 1.00 93.12 97 HIS A N 1
ATOM 739 C CA . HIS A 1 97 ? 9.591 3.025 -4.213 1.00 93.12 97 HIS A CA 1
ATOM 740 C C . HIS A 1 97 ? 10.015 1.858 -3.291 1.00 93.12 97 HIS A C 1
ATOM 742 O O . HIS A 1 97 ? 9.538 0.738 -3.471 1.00 93.12 97 HIS A O 1
ATOM 748 N N . THR A 1 98 ? 10.862 2.121 -2.289 1.00 93.69 98 THR A N 1
ATOM 749 C CA . THR A 1 98 ? 11.314 1.183 -1.243 1.00 93.69 98 THR A CA 1
ATOM 750 C C . THR A 1 98 ? 10.842 1.560 0.168 1.00 93.69 98 THR A C 1
ATOM 752 O O . THR A 1 98 ? 11.219 0.919 1.150 1.00 93.69 98 THR A O 1
ATOM 755 N N . SER A 1 99 ? 10.002 2.591 0.306 1.00 94.12 99 SER A N 1
ATOM 756 C CA . SER A 1 99 ? 9.332 2.916 1.572 1.00 94.12 99 SER A CA 1
ATOM 757 C C . SER A 1 99 ? 8.324 1.818 1.944 1.00 94.12 99 SER A C 1
ATOM 759 O O . SER A 1 99 ? 7.844 1.111 1.061 1.00 94.12 99 SER A O 1
ATOM 761 N N . LEU A 1 100 ? 7.978 1.662 3.232 1.00 93.50 100 LEU A N 1
ATOM 762 C CA . LEU A 1 100 ? 7.178 0.516 3.719 1.00 93.50 100 LEU A CA 1
ATOM 763 C C . LEU A 1 100 ? 5.902 0.267 2.920 1.00 93.50 100 LEU A C 1
ATOM 765 O O . LEU A 1 100 ? 5.606 -0.868 2.569 1.00 93.50 100 LEU A O 1
ATOM 769 N N . GLY A 1 101 ? 5.143 1.328 2.657 1.00 95.19 101 GLY A N 1
ATOM 770 C CA . GLY A 1 101 ? 3.894 1.248 1.917 1.00 95.19 101 GLY A CA 1
ATOM 771 C C . GLY A 1 101 ? 4.103 0.824 0.474 1.00 95.19 101 GLY A C 1
ATOM 772 O O . GLY A 1 101 ? 3.358 -0.012 -0.025 1.00 95.19 101 GLY A O 1
ATOM 773 N N . MET A 1 102 ? 5.171 1.303 -0.163 1.00 96.62 102 MET A N 1
ATOM 774 C CA . MET A 1 102 ? 5.530 0.875 -1.516 1.00 96.62 102 MET A CA 1
ATOM 775 C C . MET A 1 102 ? 6.030 -0.567 -1.556 1.00 96.62 102 MET A C 1
ATOM 777 O O . MET A 1 102 ? 5.705 -1.298 -2.485 1.00 96.62 102 MET A O 1
ATOM 781 N N . VAL A 1 103 ? 6.780 -0.996 -0.538 1.00 95.44 103 VAL A N 1
ATOM 782 C CA . VAL A 1 103 ? 7.207 -2.391 -0.386 1.00 95.44 103 VAL A CA 1
ATOM 783 C C . VAL A 1 103 ? 6.003 -3.303 -0.176 1.00 95.44 103 VAL A C 1
ATOM 785 O O . VAL A 1 103 ? 5.931 -4.348 -0.811 1.00 95.44 103 VAL A O 1
ATOM 788 N N . ALA A 1 104 ? 5.045 -2.909 0.668 1.00 94.44 104 ALA A N 1
ATOM 789 C CA . ALA A 1 104 ? 3.828 -3.678 0.909 1.00 94.44 104 ALA A CA 1
ATOM 790 C C . ALA A 1 104 ? 3.016 -3.873 -0.380 1.00 94.44 104 ALA A C 1
ATOM 792 O O . ALA A 1 104 ? 2.651 -5.005 -0.688 1.00 94.44 104 ALA A O 1
ATOM 793 N N . ILE A 1 105 ? 2.819 -2.801 -1.157 1.00 95.69 105 ILE A N 1
ATOM 794 C CA . ILE A 1 105 ? 2.171 -2.873 -2.475 1.00 95.69 105 ILE A CA 1
ATOM 795 C C . ILE A 1 105 ? 2.971 -3.789 -3.407 1.00 95.69 105 ILE A C 1
ATOM 797 O O . ILE A 1 105 ? 2.423 -4.732 -3.962 1.00 95.69 105 ILE A O 1
ATOM 801 N N . GLY A 1 106 ? 4.285 -3.585 -3.540 1.00 95.69 106 GLY A N 1
ATOM 802 C CA . GLY A 1 106 ? 5.080 -4.384 -4.474 1.00 95.69 106 GLY A CA 1
ATOM 803 C C . GLY A 1 106 ? 5.194 -5.862 -4.114 1.00 95.69 106 GLY A C 1
ATOM 804 O O . GLY A 1 106 ? 5.282 -6.695 -5.011 1.00 95.69 106 GLY A O 1
ATOM 805 N N . VAL A 1 107 ? 5.134 -6.217 -2.830 1.00 95.12 107 VAL A N 1
ATOM 806 C CA . VAL A 1 107 ? 5.020 -7.620 -2.405 1.00 95.12 107 VAL A CA 1
ATOM 807 C C . VAL A 1 107 ? 3.653 -8.189 -2.782 1.00 95.12 107 VAL A C 1
ATOM 809 O O . VAL A 1 107 ? 3.589 -9.317 -3.266 1.00 95.12 107 VAL A O 1
ATOM 812 N N . ALA A 1 108 ? 2.571 -7.430 -2.589 1.00 91.75 108 ALA A N 1
ATOM 813 C CA . ALA A 1 108 ? 1.220 -7.868 -2.938 1.00 91.75 108 ALA A CA 1
ATOM 814 C C . ALA A 1 108 ? 1.041 -8.073 -4.454 1.00 91.75 108 ALA A C 1
ATOM 816 O O . ALA A 1 108 ? 0.375 -9.018 -4.866 1.00 91.75 108 ALA A O 1
ATOM 817 N N . GLU A 1 109 ? 1.700 -7.248 -5.266 1.00 90.88 109 GLU A N 1
ATOM 818 C CA . GLU A 1 109 ? 1.759 -7.369 -6.729 1.00 90.88 109 GLU A CA 1
ATOM 819 C C . GLU A 1 109 ? 2.727 -8.470 -7.210 1.00 90.88 109 GLU A C 1
ATOM 821 O O . GLU A 1 109 ? 2.801 -8.769 -8.397 1.00 90.88 109 GLU A O 1
ATOM 826 N N . GLY A 1 110 ? 3.521 -9.067 -6.312 1.00 93.12 110 GLY A N 1
ATOM 827 C CA . GLY A 1 110 ? 4.545 -10.055 -6.670 1.00 93.12 110 GLY A CA 1
ATOM 828 C C . GLY A 1 110 ? 5.794 -9.470 -7.343 1.00 93.12 110 GLY A C 1
ATOM 829 O O . GLY A 1 110 ? 6.668 -10.228 -7.768 1.00 93.12 110 GLY A O 1
ATOM 830 N N . ASN A 1 111 ? 5.921 -8.143 -7.403 1.00 95.62 111 ASN A N 1
ATOM 831 C CA . ASN A 1 111 ? 7.068 -7.417 -7.961 1.00 95.62 111 ASN A CA 1
ATOM 832 C C . ASN A 1 111 ? 8.247 -7.327 -6.976 1.00 95.62 111 ASN A C 1
ATOM 834 O O . ASN A 1 111 ? 9.390 -7.100 -7.372 1.00 95.62 111 ASN A O 1
ATOM 838 N N . TYR A 1 112 ? 7.987 -7.544 -5.687 1.00 96.25 112 TYR A N 1
ATOM 839 C CA . TYR A 1 112 ? 9.004 -7.628 -4.647 1.00 96.25 112 TYR A CA 1
ATOM 840 C C . TYR A 1 112 ? 8.935 -8.940 -3.868 1.00 96.25 112 TYR A C 1
ATOM 842 O O . TYR A 1 112 ? 7.862 -9.484 -3.607 1.00 96.25 112 TYR A O 1
ATOM 850 N N . ARG A 1 113 ? 10.098 -9.400 -3.403 1.00 94.56 113 ARG A N 1
ATOM 851 C CA . ARG A 1 113 ? 10.247 -10.474 -2.420 1.00 94.56 113 ARG A CA 1
ATOM 852 C C . ARG A 1 113 ? 11.008 -9.951 -1.208 1.00 94.56 113 ARG A C 1
ATOM 854 O O . ARG A 1 113 ? 12.028 -9.285 -1.346 1.00 94.56 113 ARG A O 1
ATOM 861 N N . LEU A 1 114 ? 10.519 -10.274 -0.014 1.00 92.12 114 LEU A N 1
ATOM 862 C CA . LEU A 1 114 ? 11.222 -10.012 1.240 1.00 92.12 114 LEU A CA 1
ATOM 863 C C . LEU A 1 114 ? 11.817 -11.310 1.779 1.00 92.12 114 LEU A C 1
ATOM 865 O O . LEU A 1 114 ? 11.134 -12.333 1.829 1.00 92.12 114 LEU A O 1
ATOM 869 N N . PHE A 1 115 ? 13.064 -11.262 2.229 1.00 89.06 115 PHE A N 1
ATOM 870 C CA . PHE A 1 115 ? 13.705 -12.380 2.920 1.00 89.06 115 PHE A CA 1
ATOM 871 C C . PHE A 1 115 ? 14.693 -11.877 3.967 1.00 89.06 115 PHE A C 1
ATOM 873 O O . PHE A 1 115 ? 15.090 -10.714 3.966 1.00 89.06 115 PHE A O 1
ATOM 880 N N . ILE A 1 116 ? 15.059 -12.752 4.901 1.00 87.69 116 ILE A N 1
ATOM 881 C CA . ILE A 1 116 ? 15.993 -12.422 5.975 1.00 87.69 116 ILE A CA 1
ATOM 882 C C . ILE A 1 116 ? 17.219 -13.296 5.843 1.00 87.69 116 ILE A C 1
ATOM 884 O O . ILE A 1 116 ? 17.117 -14.518 5.784 1.00 87.69 116 ILE A O 1
ATOM 888 N N . GLU A 1 117 ? 18.373 -12.651 5.876 1.00 88.88 117 GLU A N 1
ATOM 889 C CA . GLU A 1 117 ? 19.668 -13.308 5.888 1.00 88.88 117 GLU A CA 1
ATOM 890 C C . GLU A 1 117 ? 20.552 -12.596 6.913 1.00 88.88 117 GLU A C 1
ATOM 892 O O . GLU A 1 117 ? 20.588 -11.367 6.976 1.00 88.88 117 GLU A O 1
ATOM 897 N N . ASN A 1 118 ? 21.208 -13.356 7.793 1.00 90.19 118 ASN A N 1
ATOM 898 C CA . ASN A 1 118 ? 22.066 -12.812 8.855 1.00 90.19 118 ASN A CA 1
ATOM 899 C C . ASN A 1 118 ? 21.401 -11.683 9.672 1.00 90.19 118 ASN A C 1
ATOM 901 O O . ASN A 1 118 ? 22.001 -10.643 9.940 1.00 90.19 118 ASN A O 1
ATOM 905 N N . ASN A 1 119 ? 20.132 -11.885 10.051 1.00 86.19 119 ASN A N 1
ATOM 906 C CA . ASN A 1 119 ? 19.325 -10.935 10.829 1.00 86.19 119 ASN A CA 1
ATOM 907 C C . ASN A 1 119 ? 19.116 -9.560 10.149 1.00 86.19 119 ASN A C 1
ATOM 909 O O . ASN A 1 119 ? 18.738 -8.588 10.807 1.00 86.19 119 ASN A O 1
ATOM 913 N N . THR A 1 120 ? 19.339 -9.489 8.835 1.00 85.06 120 THR A N 1
ATOM 914 C CA . THR A 1 120 ? 19.089 -8.327 7.979 1.00 85.06 120 THR A CA 1
ATOM 915 C C . THR A 1 120 ? 17.917 -8.641 7.057 1.00 85.06 120 THR A C 1
ATOM 917 O O . THR A 1 120 ? 17.847 -9.731 6.492 1.00 85.06 120 THR A O 1
ATOM 920 N N . LEU A 1 121 ? 16.969 -7.708 6.944 1.00 86.19 121 LEU A N 1
ATOM 921 C CA . LEU A 1 121 ? 15.840 -7.821 6.024 1.00 86.19 121 LEU A CA 1
ATOM 922 C C . LEU A 1 121 ? 16.259 -7.276 4.658 1.00 86.19 121 LEU A C 1
ATOM 924 O O . LEU A 1 121 ? 16.685 -6.125 4.546 1.00 86.19 121 LEU A O 1
ATOM 928 N N . TYR A 1 122 ? 16.100 -8.099 3.634 1.00 89.75 122 TYR A N 1
ATOM 929 C CA . TYR A 1 122 ? 16.390 -7.762 2.253 1.00 89.75 122 TYR A CA 1
ATOM 930 C C . TYR A 1 122 ? 15.100 -7.659 1.457 1.00 89.75 122 TYR A C 1
ATOM 932 O O . TYR A 1 122 ? 14.151 -8.418 1.672 1.00 89.75 122 TYR A O 1
ATOM 940 N N . LEU A 1 123 ? 15.099 -6.708 0.534 1.00 92.75 123 LEU A N 1
ATOM 941 C CA . LEU A 1 123 ? 14.111 -6.548 -0.513 1.00 92.75 123 LEU A CA 1
ATOM 942 C C . LEU A 1 123 ? 14.759 -6.958 -1.828 1.00 92.75 123 LEU A C 1
ATOM 944 O O . LEU A 1 123 ? 15.813 -6.444 -2.180 1.00 92.75 123 LEU A O 1
ATOM 948 N N . GLU A 1 124 ? 14.126 -7.843 -2.573 1.00 95.25 124 GLU A N 1
ATOM 949 C CA . GLU A 1 124 ? 14.562 -8.212 -3.911 1.00 95.25 124 GLU A CA 1
ATOM 950 C C . GLU A 1 124 ? 13.472 -7.892 -4.921 1.00 95.25 124 GLU A C 1
ATOM 952 O O . GLU A 1 124 ? 12.292 -8.169 -4.700 1.00 95.25 124 GLU A O 1
ATOM 957 N N . GLN A 1 125 ? 13.892 -7.307 -6.037 1.00 95.62 125 GLN A N 1
ATOM 958 C CA . GLN A 1 125 ? 13.066 -7.129 -7.223 1.00 95.62 125 GLN A CA 1
ATOM 959 C C . GLN A 1 125 ? 12.917 -8.470 -7.938 1.00 95.62 125 GLN A C 1
ATOM 961 O O . GLN A 1 125 ? 13.910 -9.085 -8.325 1.00 95.62 125 GLN A O 1
ATOM 966 N N . THR A 1 126 ? 11.680 -8.937 -8.095 1.00 94.94 126 THR A N 1
ATOM 967 C CA . THR A 1 126 ? 11.400 -10.173 -8.836 1.00 94.94 126 THR A CA 1
ATOM 968 C C . THR A 1 126 ? 11.423 -9.902 -10.341 1.00 94.94 126 THR A C 1
ATOM 970 O O . THR A 1 126 ? 11.424 -8.752 -10.777 1.00 94.94 126 THR A O 1
ATOM 973 N N . ALA A 1 127 ? 11.354 -10.953 -11.162 1.00 94.19 127 ALA A N 1
ATOM 974 C CA . ALA A 1 127 ? 11.202 -10.793 -12.609 1.00 94.19 127 ALA A CA 1
ATOM 975 C C . ALA A 1 127 ? 9.985 -9.921 -12.992 1.00 94.19 127 ALA A C 1
ATOM 977 O O . ALA A 1 127 ? 10.066 -9.156 -13.948 1.00 94.19 127 ALA A O 1
ATOM 978 N N . GLY A 1 128 ? 8.895 -9.974 -12.211 1.00 91.56 128 GLY A N 1
ATOM 979 C CA . GLY A 1 128 ? 7.696 -9.163 -12.446 1.00 91.56 128 GLY A CA 1
ATOM 980 C C . GLY A 1 128 ? 7.967 -7.659 -12.379 1.00 91.56 128 GLY A C 1
ATOM 981 O O . GLY A 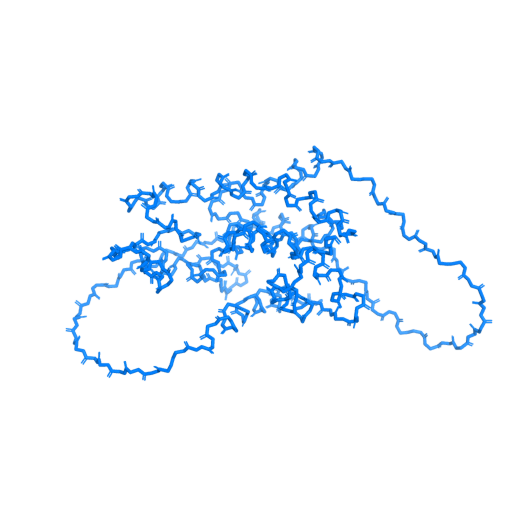1 128 ? 7.413 -6.902 -13.175 1.00 91.56 128 GLY A O 1
ATOM 982 N N . TYR A 1 129 ? 8.905 -7.236 -11.526 1.00 95.06 129 TYR A N 1
ATOM 983 C CA . TYR A 1 129 ? 9.323 -5.838 -11.409 1.00 95.06 129 TYR A CA 1
ATOM 984 C C . TYR A 1 129 ? 9.803 -5.242 -12.737 1.00 95.06 129 TYR A C 1
ATOM 986 O O . TYR A 1 129 ? 9.567 -4.069 -13.037 1.00 95.06 129 TYR A O 1
ATOM 994 N N . PHE A 1 130 ? 10.495 -6.063 -13.526 1.00 95.06 130 PHE A N 1
ATOM 995 C CA . PHE A 1 130 ? 11.145 -5.668 -14.772 1.00 95.06 130 PHE A CA 1
ATOM 996 C C . PHE A 1 130 ? 10.261 -5.877 -16.003 1.00 95.06 130 PHE A C 1
ATOM 998 O O . PHE A 1 130 ? 10.691 -5.571 -17.115 1.00 95.06 130 PHE A O 1
ATOM 1005 N N . GLY A 1 131 ? 9.042 -6.384 -15.825 1.00 92.19 131 GLY A N 1
ATOM 1006 C CA . GLY A 1 131 ? 8.136 -6.662 -16.926 1.00 92.19 131 GLY A CA 1
ATOM 1007 C C . GLY A 1 131 ? 7.247 -7.865 -16.652 1.00 92.19 131 GLY A C 1
ATOM 1008 O O . GLY A 1 131 ? 7.727 -8.992 -16.549 1.00 92.19 131 GLY A O 1
ATOM 1009 N N . HIS A 1 132 ? 5.939 -7.651 -16.628 1.00 90.12 132 HIS A N 1
ATOM 1010 C CA . HIS A 1 132 ? 4.948 -8.724 -16.709 1.00 90.12 132 HIS A CA 1
ATOM 1011 C C . HIS A 1 132 ? 3.690 -8.234 -17.425 1.00 90.12 132 HIS A C 1
ATOM 1013 O O . HIS A 1 132 ? 3.507 -7.038 -17.635 1.00 90.12 132 HIS A O 1
ATOM 1019 N N . THR A 1 133 ? 2.814 -9.156 -17.804 1.00 87.00 133 THR A N 1
ATOM 1020 C CA . THR A 1 133 ? 1.509 -8.834 -18.385 1.00 87.00 133 THR A CA 1
ATOM 1021 C C . THR A 1 133 ? 0.431 -9.413 -17.491 1.00 87.00 133 THR A C 1
ATOM 1023 O O . THR A 1 133 ? 0.429 -10.617 -17.231 1.00 87.00 133 THR A O 1
ATOM 1026 N N . ASP A 1 134 ? -0.509 -8.571 -17.069 1.00 73.75 134 ASP A N 1
ATOM 1027 C CA . ASP A 1 134 ? -1.698 -9.041 -16.367 1.00 73.75 134 ASP A CA 1
ATOM 1028 C C . ASP A 1 134 ? -2.698 -9.629 -17.367 1.00 73.75 134 ASP A C 1
ATOM 1030 O O . ASP A 1 134 ? -3.083 -8.941 -18.319 1.00 73.75 134 ASP A O 1
ATOM 1034 N N . PRO A 1 135 ? -3.220 -10.847 -17.136 1.00 67.38 135 PRO A N 1
ATOM 1035 C CA . PRO A 1 135 ? -4.288 -11.407 -17.964 1.00 67.38 135 PRO A CA 1
ATOM 1036 C C . PRO A 1 135 ? -5.539 -10.514 -18.002 1.00 67.38 135 PRO A C 1
ATOM 1038 O O . PRO A 1 135 ? -6.267 -10.495 -18.991 1.00 67.38 135 PRO A O 1
ATOM 1041 N N . GLY A 1 136 ? -5.783 -9.746 -16.932 1.00 62.91 136 GLY A N 1
ATOM 1042 C CA . GLY A 1 136 ? -6.888 -8.787 -16.844 1.00 62.91 136 GLY A CA 1
ATOM 1043 C C . GLY A 1 136 ? -6.694 -7.519 -17.684 1.00 62.91 136 GLY A C 1
ATOM 1044 O O . GLY A 1 136 ? -7.666 -6.818 -17.959 1.00 62.91 136 GLY A O 1
ATOM 1045 N N . ASN A 1 137 ? -5.469 -7.238 -18.138 1.00 59.88 137 ASN A N 1
ATOM 1046 C CA . ASN A 1 137 ? -5.152 -6.061 -18.943 1.00 59.88 137 ASN A CA 1
ATOM 1047 C C . ASN A 1 137 ? -5.183 -6.343 -20.457 1.00 59.88 137 ASN A C 1
ATOM 1049 O O . ASN A 1 137 ? -4.750 -5.521 -21.253 1.00 59.88 137 ASN A O 1
ATOM 1053 N N . LEU A 1 138 ? -5.789 -7.463 -20.875 1.00 60.72 138 LEU A N 1
ATOM 1054 C CA . LEU A 1 138 ? -6.139 -7.754 -22.278 1.00 60.72 138 LEU A CA 1
ATOM 1055 C C . LEU A 1 138 ? -7.294 -6.882 -22.808 1.00 60.72 138 LEU A C 1
ATOM 1057 O O . LEU A 1 138 ? -7.890 -7.167 -23.852 1.00 60.72 138 LEU A O 1
ATOM 1061 N N . SER A 1 139 ? -7.631 -5.820 -22.081 1.00 48.38 139 SER A N 1
ATOM 1062 C CA . SER A 1 139 ? -8.633 -4.848 -22.474 1.00 48.38 139 SER A CA 1
ATOM 1063 C C . SER A 1 139 ? -8.165 -4.210 -23.783 1.00 48.38 139 SER A C 1
ATOM 1065 O O . SER A 1 139 ? -7.187 -3.473 -23.781 1.00 48.38 139 SER A O 1
ATOM 1067 N N . TRP A 1 140 ? -8.869 -4.485 -24.885 1.00 49.78 140 TRP A N 1
ATOM 1068 C CA . TRP A 1 140 ? -8.685 -3.866 -26.212 1.00 49.78 140 TRP A CA 1
ATOM 1069 C C . TRP A 1 140 ? -7.657 -4.497 -27.167 1.00 49.78 140 TRP A C 1
ATOM 1071 O O . TRP A 1 140 ? -7.393 -3.926 -28.220 1.00 49.78 140 TRP A O 1
ATOM 1081 N N . GLY A 1 141 ? -7.161 -5.707 -26.885 1.00 59.69 141 GLY A N 1
ATOM 1082 C CA . GLY A 1 141 ? -6.383 -6.494 -27.858 1.00 59.69 141 GLY A CA 1
ATOM 1083 C C . GLY A 1 141 ? -4.893 -6.147 -27.954 1.00 59.69 141 GLY A C 1
ATOM 1084 O O . GLY A 1 141 ? -4.182 -6.770 -28.741 1.00 59.69 141 GLY A O 1
ATOM 1085 N N . GLU A 1 142 ? -4.406 -5.218 -27.131 1.00 65.81 142 GLU A N 1
ATOM 1086 C CA . GLU A 1 142 ? -2.981 -4.924 -26.991 1.00 65.81 142 GLU A CA 1
ATOM 1087 C C . GLU A 1 142 ? -2.446 -5.501 -25.679 1.00 65.81 142 GLU A C 1
ATOM 1089 O O . GLU A 1 142 ? -3.026 -5.329 -24.608 1.00 65.81 142 GLU A O 1
ATOM 1094 N N . VAL A 1 143 ? -1.326 -6.216 -25.770 1.00 76.94 14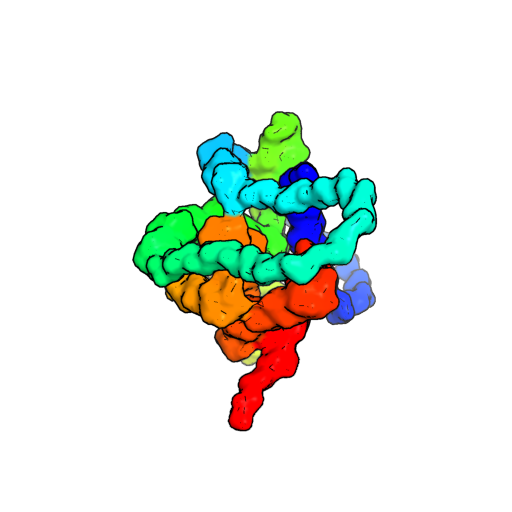3 VAL A N 1
ATOM 1095 C CA . VAL A 1 143 ? -0.599 -6.715 -24.603 1.00 76.94 143 VAL A CA 1
ATOM 1096 C C . VAL A 1 143 ? 0.157 -5.545 -23.985 1.00 76.94 143 VAL A C 1
ATOM 1098 O O . VAL A 1 143 ? 1.098 -5.023 -24.580 1.00 76.94 143 VAL A O 1
ATOM 1101 N N . VAL A 1 144 ? -0.252 -5.142 -22.786 1.00 84.62 144 VAL A N 1
ATOM 1102 C CA . VAL A 1 144 ? 0.429 -4.098 -22.020 1.00 84.62 144 VAL A CA 1
ATOM 1103 C C . VAL A 1 144 ? 1.424 -4.739 -21.058 1.00 84.62 144 VAL A C 1
ATOM 1105 O O . VAL A 1 144 ? 1.075 -5.642 -20.294 1.00 84.62 144 VAL A O 1
ATOM 1108 N N . THR A 1 145 ? 2.663 -4.253 -21.081 1.00 89.50 145 THR A N 1
ATOM 1109 C CA . THR A 1 145 ? 3.689 -4.645 -20.111 1.00 89.50 145 THR A CA 1
ATOM 1110 C C . THR A 1 145 ? 3.687 -3.686 -18.926 1.00 89.50 145 THR A C 1
ATOM 1112 O O . THR A 1 145 ? 3.745 -2.466 -19.089 1.00 89.50 145 THR A O 1
ATOM 1115 N N . ASN A 1 146 ? 3.633 -4.264 -17.735 1.00 91.56 146 ASN A N 1
ATOM 1116 C CA . ASN A 1 146 ? 3.708 -3.609 -16.442 1.00 91.56 146 ASN A CA 1
ATOM 1117 C C . ASN A 1 146 ? 5.140 -3.578 -15.913 1.00 91.56 146 ASN A C 1
ATOM 1119 O O . ASN A 1 146 ? 5.875 -4.553 -16.056 1.00 91.56 146 ASN A O 1
ATOM 1123 N N . TYR A 1 147 ? 5.488 -2.495 -15.225 1.00 94.56 147 TYR A N 1
ATOM 1124 C CA . TYR A 1 147 ? 6.794 -2.289 -14.608 1.00 94.56 147 TYR A CA 1
ATOM 1125 C C . TYR A 1 147 ? 6.683 -1.718 -13.192 1.00 94.56 147 TYR A C 1
ATOM 1127 O O . TYR A 1 147 ? 5.701 -1.058 -12.826 1.00 94.56 147 TYR A O 1
ATOM 1135 N N . GLY A 1 148 ? 7.759 -1.899 -12.425 1.00 95.06 148 GLY A N 1
ATOM 1136 C CA . GLY A 1 148 ? 7.961 -1.279 -11.122 1.00 95.06 148 GLY A CA 1
ATOM 1137 C C . GLY A 1 148 ? 7.130 -1.917 -10.004 1.00 95.06 148 GLY A C 1
ATOM 1138 O O . GLY A 1 148 ? 6.575 -2.999 -10.172 1.00 95.06 148 GLY A O 1
ATOM 1139 N N . PRO A 1 149 ? 7.026 -1.256 -8.836 1.00 94.12 149 PRO A N 1
ATOM 1140 C CA . PRO A 1 149 ? 6.411 -1.863 -7.657 1.00 94.12 149 PRO A CA 1
ATOM 1141 C C . PRO A 1 149 ? 4.920 -2.165 -7.843 1.00 94.12 149 PRO A C 1
ATOM 1143 O O . PRO A 1 149 ? 4.435 -3.155 -7.321 1.00 94.12 149 PRO A O 1
ATOM 1146 N N . CYS A 1 150 ? 4.186 -1.347 -8.592 1.00 93.31 150 CYS A N 1
ATOM 1147 C CA . CYS A 1 150 ? 2.721 -1.336 -8.530 1.00 93.31 150 CYS A CA 1
ATOM 1148 C C . CYS A 1 150 ? 2.022 -1.742 -9.819 1.00 93.31 150 CYS A C 1
ATOM 1150 O O . CYS A 1 150 ? 0.872 -1.349 -10.009 1.00 93.31 150 CYS A O 1
ATOM 1152 N N . SER A 1 151 ? 2.746 -2.392 -10.731 1.00 90.12 151 SER A N 1
ATOM 1153 C CA . SER A 1 151 ? 2.211 -2.841 -12.017 1.00 90.12 151 SER A CA 1
ATOM 1154 C C . SER A 1 151 ? 1.587 -1.675 -12.803 1.00 90.12 151 SER A C 1
ATOM 1156 O O . SER A 1 151 ? 0.374 -1.464 -12.835 1.00 90.12 151 SER A O 1
ATOM 1158 N N . ASP A 1 152 ? 2.436 -0.818 -13.375 1.00 90.12 152 ASP A N 1
ATOM 1159 C CA . ASP A 1 152 ? 2.070 0.527 -13.842 1.00 90.12 152 ASP A CA 1
ATOM 1160 C C . ASP A 1 152 ? 1.046 0.622 -14.994 1.00 90.12 152 ASP A C 1
ATOM 1162 O O . ASP A 1 152 ? 0.610 1.743 -15.292 1.00 90.12 152 ASP A O 1
ATOM 1166 N N . GLN A 1 153 ? 0.611 -0.497 -15.581 1.00 87.56 153 GLN A N 1
ATOM 1167 C CA . GLN A 1 153 ? -0.323 -0.591 -16.710 1.00 87.56 153 GLN A CA 1
ATOM 1168 C C . GLN A 1 153 ? 0.194 0.155 -17.948 1.00 87.56 153 GLN A C 1
ATOM 1170 O O . GLN A 1 153 ? -0.553 0.887 -18.597 1.00 87.56 153 GLN A O 1
ATOM 1175 N N . GLY A 1 154 ? 1.499 0.046 -18.227 1.00 87.56 154 GLY A N 1
ATOM 1176 C CA . GLY A 1 154 ? 2.155 0.624 -19.407 1.00 87.56 154 GLY A CA 1
ATOM 1177 C C . GLY A 1 154 ? 2.322 2.146 -19.390 1.00 87.56 154 GLY A C 1
ATOM 1178 O O . GLY A 1 154 ? 2.872 2.722 -20.329 1.00 87.56 154 GLY A O 1
ATOM 1179 N N . ARG A 1 155 ? 1.885 2.829 -18.325 1.00 89.19 155 ARG A N 1
ATOM 1180 C CA . ARG A 1 155 ? 1.886 4.301 -18.236 1.00 89.19 155 ARG A CA 1
ATOM 1181 C C . ARG A 1 155 ? 3.288 4.913 -18.255 1.00 89.19 155 ARG A C 1
ATOM 1183 O O . ARG A 1 155 ? 3.434 6.085 -18.595 1.00 89.19 155 ARG A O 1
ATOM 1190 N N . SER A 1 156 ? 4.303 4.146 -17.872 1.00 92.44 156 SER A N 1
ATOM 1191 C CA . SER A 1 156 ? 5.708 4.550 -17.910 1.00 92.44 156 SER A CA 1
ATOM 1192 C C . SER A 1 156 ? 6.356 4.418 -19.288 1.00 92.44 156 SER A C 1
ATOM 1194 O O . SER A 1 156 ? 7.477 4.898 -19.462 1.00 92.44 156 SER A O 1
ATOM 1196 N N . GLY A 1 157 ? 5.705 3.750 -20.249 1.00 89.62 157 GLY A N 1
ATOM 1197 C CA . GLY A 1 157 ? 6.302 3.438 -21.549 1.00 89.62 157 GLY A CA 1
ATOM 1198 C C . GLY A 1 157 ? 7.541 2.538 -21.454 1.00 89.62 157 GLY A C 1
ATOM 1199 O O . GLY A 1 157 ? 8.448 2.669 -22.271 1.00 89.62 157 GLY A O 1
ATOM 1200 N N . GLY A 1 158 ? 7.622 1.674 -20.435 1.00 89.06 158 GLY A N 1
ATOM 1201 C CA . GLY A 1 158 ? 8.758 0.770 -20.215 1.00 89.06 158 GLY A CA 1
ATOM 1202 C C . GLY A 1 158 ? 9.909 1.349 -19.392 1.00 89.06 158 GLY A C 1
ATOM 1203 O O . GLY A 1 158 ? 10.926 0.686 -19.200 1.00 89.06 158 GLY A O 1
ATOM 1204 N N . ASN A 1 159 ? 9.776 2.575 -18.882 1.00 95.06 159 ASN A N 1
ATOM 1205 C CA . ASN A 1 159 ? 10.795 3.191 -18.040 1.00 95.06 159 ASN A CA 1
ATOM 1206 C C . ASN A 1 159 ? 10.545 2.886 -16.552 1.00 95.06 159 ASN A C 1
ATOM 1208 O O . ASN A 1 159 ? 9.652 3.462 -15.932 1.00 95.06 159 ASN A O 1
ATOM 1212 N N . ILE A 1 160 ? 11.385 2.036 -15.955 1.00 95.25 160 ILE A N 1
ATOM 1213 C CA . ILE A 1 160 ? 11.264 1.606 -14.549 1.00 95.25 160 ILE A CA 1
ATOM 1214 C C . ILE A 1 160 ? 11.293 2.785 -13.571 1.00 95.25 160 ILE A C 1
ATOM 1216 O O . ILE A 1 160 ? 10.408 2.893 -12.726 1.00 95.25 160 ILE A O 1
ATOM 1220 N N . ALA A 1 161 ? 12.241 3.715 -13.716 1.00 95.81 161 ALA A N 1
ATOM 1221 C CA . ALA A 1 161 ? 12.329 4.883 -12.836 1.00 95.81 161 ALA A CA 1
ATOM 1222 C C . ALA A 1 161 ? 11.063 5.754 -12.925 1.00 95.81 161 ALA A C 1
ATOM 1224 O O . ALA A 1 161 ? 10.603 6.337 -11.939 1.00 95.81 161 ALA A O 1
ATOM 1225 N N . LYS A 1 162 ? 10.450 5.817 -14.114 1.00 96.88 162 LYS A N 1
ATOM 1226 C CA . LYS A 1 162 ? 9.169 6.496 -14.293 1.00 96.88 162 LYS A CA 1
ATOM 1227 C C . LYS A 1 162 ? 8.022 5.726 -13.636 1.00 96.88 162 LYS A C 1
ATOM 1229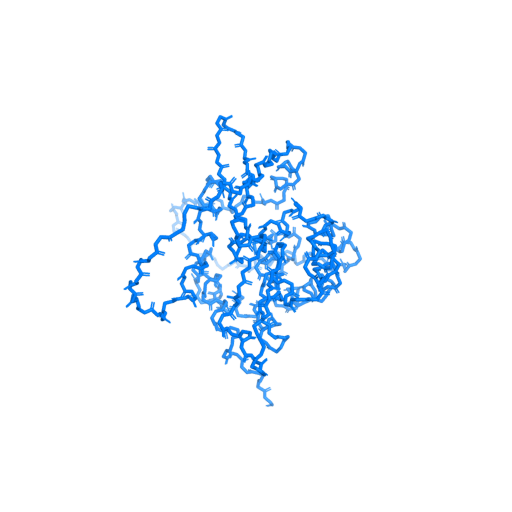 O O . LYS A 1 162 ? 7.190 6.359 -12.987 1.00 96.88 162 LYS A O 1
ATOM 1234 N N . ALA A 1 163 ? 7.984 4.400 -13.762 1.00 96.06 163 ALA A N 1
ATOM 1235 C CA . ALA A 1 163 ? 6.990 3.546 -13.113 1.00 96.06 163 ALA A CA 1
ATOM 1236 C C . ALA A 1 163 ? 7.042 3.668 -11.577 1.00 96.06 163 ALA A C 1
ATOM 1238 O O . ALA A 1 163 ? 6.007 3.862 -10.935 1.00 96.06 163 ALA A O 1
ATOM 1239 N N . GLU A 1 164 ? 8.246 3.646 -10.999 1.00 96.38 164 GLU A N 1
ATOM 1240 C CA . GLU A 1 164 ? 8.514 3.890 -9.577 1.00 96.38 164 GLU A CA 1
ATOM 1241 C C . GLU A 1 164 ? 7.965 5.247 -9.122 1.00 96.38 164 GLU A C 1
ATOM 1243 O O . GLU A 1 164 ? 7.147 5.314 -8.200 1.00 96.38 164 GLU A O 1
ATOM 1248 N N . GLN A 1 165 ? 8.365 6.326 -9.808 1.00 96.25 165 GLN A N 1
ATOM 1249 C CA . GLN A 1 165 ? 7.923 7.686 -9.497 1.00 96.25 165 GLN A CA 1
ATOM 1250 C C . GLN A 1 165 ? 6.397 7.799 -9.550 1.00 96.25 165 GLN A C 1
ATOM 1252 O O . GLN A 1 165 ? 5.777 8.332 -8.627 1.00 96.25 165 GLN A O 1
ATOM 1257 N N . MET A 1 166 ? 5.788 7.308 -10.632 1.00 95.31 166 MET A N 1
ATOM 1258 C CA . MET A 1 166 ? 4.343 7.382 -10.822 1.00 95.31 166 MET A CA 1
ATOM 1259 C C . MET A 1 166 ? 3.605 6.604 -9.744 1.00 95.31 166 MET A C 1
ATOM 1261 O O . MET A 1 166 ? 2.579 7.084 -9.262 1.00 95.31 166 MET A O 1
ATOM 1265 N N . CYS A 1 167 ? 4.109 5.438 -9.330 1.00 95.38 167 CYS A N 1
ATOM 1266 C CA . CYS A 1 167 ? 3.432 4.717 -8.271 1.00 95.38 167 CYS A CA 1
ATOM 1267 C C . CYS A 1 167 ? 3.511 5.436 -6.921 1.00 95.38 167 CYS A C 1
ATOM 1269 O O . CYS A 1 167 ? 2.468 5.640 -6.298 1.00 95.38 167 CYS A O 1
ATOM 1271 N N . SER A 1 168 ? 4.695 5.883 -6.491 1.00 95.69 168 SER A N 1
ATOM 1272 C CA . SER A 1 168 ? 4.818 6.641 -5.237 1.00 95.69 168 SER A CA 1
ATOM 1273 C C . SER A 1 168 ? 3.927 7.887 -5.243 1.00 95.69 168 SER A C 1
ATOM 1275 O O . SER A 1 168 ? 3.234 8.157 -4.265 1.00 95.69 168 SER A O 1
ATOM 1277 N N . GLN A 1 169 ? 3.849 8.601 -6.372 1.00 96.06 169 GLN A N 1
ATOM 1278 C CA . GLN A 1 169 ? 2.953 9.751 -6.526 1.00 96.06 169 GLN A CA 1
ATOM 1279 C C . GLN A 1 169 ? 1.471 9.375 -6.412 1.00 96.06 169 GLN A C 1
ATOM 1281 O O . GLN A 1 169 ? 0.717 10.094 -5.759 1.00 96.06 169 GLN A O 1
ATOM 1286 N N . ARG A 1 170 ? 1.038 8.257 -7.011 1.00 94.75 170 ARG A N 1
ATOM 1287 C CA . ARG A 1 170 ? -0.351 7.780 -6.888 1.00 94.75 170 ARG A CA 1
ATOM 1288 C C . ARG A 1 170 ? -0.687 7.379 -5.455 1.00 94.75 170 ARG A C 1
ATOM 1290 O O . ARG A 1 170 ? -1.741 7.771 -4.961 1.00 94.75 170 ARG A O 1
ATOM 1297 N N . ALA A 1 171 ? 0.202 6.644 -4.789 1.00 96.19 171 ALA A N 1
ATOM 1298 C CA . ALA A 1 171 ? 0.009 6.226 -3.405 1.00 96.19 171 ALA A CA 1
ATOM 1299 C C . ALA A 1 171 ? -0.088 7.441 -2.466 1.00 96.19 171 ALA A C 1
ATOM 1301 O O . ALA A 1 171 ? -1.050 7.563 -1.708 1.00 96.19 171 ALA A O 1
ATOM 1302 N N . LEU A 1 172 ? 0.833 8.404 -2.597 1.00 96.19 172 LEU A N 1
ATOM 1303 C CA . LEU A 1 172 ? 0.792 9.668 -1.854 1.00 96.19 172 LEU A CA 1
ATOM 1304 C C . LEU A 1 172 ? -0.468 10.489 -2.162 1.00 96.19 172 LEU A C 1
ATOM 1306 O O . LEU A 1 172 ? -1.106 11.001 -1.245 1.00 96.19 172 LEU A O 1
ATOM 1310 N N . GLY A 1 173 ? -0.857 10.591 -3.435 1.00 95.25 173 GLY A N 1
ATOM 1311 C CA . GLY A 1 173 ? -2.059 11.315 -3.855 1.00 95.25 173 GLY A CA 1
ATOM 1312 C C . GLY A 1 173 ? -3.363 10.692 -3.345 1.00 95.25 173 GLY A C 1
ATOM 1313 O O . GLY A 1 173 ? -4.353 11.400 -3.167 1.00 95.25 173 GLY A O 1
ATOM 1314 N N . GLY A 1 174 ? -3.371 9.381 -3.084 1.00 95.50 174 GLY A N 1
ATOM 1315 C CA . GLY A 1 174 ? -4.500 8.662 -2.491 1.00 95.50 174 GLY A CA 1
ATOM 1316 C C . GLY A 1 174 ? -4.562 8.728 -0.962 1.00 95.50 174 GLY A C 1
ATOM 1317 O O . GLY A 1 174 ? -5.640 8.530 -0.399 1.00 95.50 174 GLY A O 1
ATOM 1318 N N . LEU A 1 175 ? -3.446 9.033 -0.292 1.00 97.50 175 LEU A N 1
ATOM 1319 C CA . LEU A 1 175 ? -3.298 8.879 1.157 1.00 97.50 175 LEU A CA 1
ATOM 1320 C C . LEU A 1 175 ? -4.344 9.662 1.958 1.00 97.50 175 LEU A C 1
ATOM 1322 O O . LEU A 1 175 ? -4.940 9.113 2.877 1.00 97.50 175 LEU A O 1
ATOM 1326 N N . SER A 1 176 ? -4.621 10.920 1.603 1.00 97.75 176 SER A N 1
ATOM 1327 C CA . SER A 1 176 ? -5.607 11.737 2.329 1.00 97.75 176 SER A CA 1
ATOM 1328 C C . SER A 1 176 ? -6.985 11.078 2.367 1.00 97.75 176 SER A C 1
ATOM 1330 O O . SER A 1 176 ? -7.618 11.024 3.419 1.00 97.75 176 SER A O 1
ATOM 1332 N N . ARG A 1 177 ? -7.423 10.516 1.237 1.00 97.38 177 ARG A N 1
ATOM 1333 C CA . ARG A 1 177 ? -8.702 9.815 1.131 1.00 97.38 177 ARG A CA 1
ATOM 1334 C C . ARG A 1 177 ? -8.700 8.522 1.941 1.00 97.38 177 ARG A C 1
ATOM 1336 O O . ARG A 1 177 ? -9.662 8.264 2.649 1.00 97.38 177 ARG A O 1
ATOM 1343 N N . GLN A 1 178 ? -7.616 7.752 1.884 1.00 97.81 178 GLN A N 1
ATOM 1344 C CA . GLN A 1 178 ? -7.478 6.502 2.639 1.00 97.81 178 GLN A CA 1
ATOM 1345 C C . GLN A 1 178 ? -7.541 6.744 4.154 1.00 97.81 178 GLN A C 1
ATOM 1347 O O . GLN A 1 178 ? -8.236 6.021 4.862 1.00 97.81 178 GLN A O 1
ATOM 1352 N N . LEU A 1 179 ? -6.869 7.791 4.647 1.00 98.06 179 LEU A N 1
ATOM 1353 C CA . LEU A 1 179 ? -6.907 8.187 6.060 1.00 98.06 179 LEU A CA 1
ATOM 1354 C C . LEU A 1 179 ? -8.325 8.575 6.502 1.00 98.06 179 LEU A C 1
ATOM 1356 O O . LEU A 1 179 ? -8.759 8.187 7.585 1.00 98.06 179 LEU A O 1
ATOM 1360 N N . VAL A 1 180 ? -9.044 9.325 5.661 1.00 97.75 180 VAL A N 1
ATOM 1361 C CA . VAL A 1 180 ? -10.438 9.709 5.921 1.00 97.75 180 VAL A CA 1
ATOM 1362 C C . VAL A 1 180 ? -11.353 8.486 5.935 1.00 97.75 180 VAL A C 1
ATOM 1364 O O . VAL A 1 180 ? -12.141 8.354 6.867 1.00 97.75 180 VAL A O 1
ATOM 1367 N N . ASP A 1 181 ? -11.237 7.589 4.954 1.00 97.38 181 ASP A N 1
ATOM 1368 C CA . ASP A 1 181 ? -12.081 6.392 4.862 1.00 97.38 181 ASP A CA 1
ATOM 1369 C C . ASP A 1 181 ? -11.842 5.441 6.060 1.00 97.38 181 ASP A C 1
ATOM 1371 O O . ASP A 1 181 ? -12.799 4.919 6.630 1.00 97.38 181 ASP A O 1
ATOM 1375 N N . LEU A 1 182 ? -10.590 5.274 6.513 1.00 97.94 182 LEU A N 1
ATOM 1376 C CA . LEU A 1 182 ? -10.257 4.510 7.728 1.00 97.94 182 LEU A CA 1
ATOM 1377 C C . LEU A 1 182 ? -10.875 5.119 8.983 1.00 97.94 182 LEU A C 1
ATOM 1379 O O . LEU A 1 182 ? -11.569 4.430 9.733 1.00 97.94 182 LEU A O 1
ATOM 1383 N N . ASN A 1 183 ? -10.672 6.420 9.183 1.00 97.19 183 ASN A N 1
ATOM 1384 C CA . ASN A 1 183 ? -11.229 7.108 10.337 1.00 97.19 183 ASN A CA 1
ATOM 1385 C C . ASN A 1 183 ? -12.768 7.083 10.333 1.00 97.19 183 ASN A C 1
ATOM 1387 O O . ASN A 1 183 ? -13.384 6.907 11.385 1.00 97.19 183 ASN A O 1
ATOM 1391 N N . ALA A 1 184 ? -13.396 7.219 9.160 1.00 96.00 184 ALA A N 1
ATOM 1392 C CA . ALA A 1 184 ? -14.847 7.128 9.005 1.00 96.00 184 ALA A CA 1
ATOM 1393 C C . ALA A 1 184 ? -15.386 5.743 9.403 1.00 96.00 184 ALA A C 1
ATOM 1395 O O . ALA A 1 184 ? -16.436 5.665 10.038 1.00 96.00 184 ALA A O 1
ATOM 1396 N N . ALA A 1 185 ? -14.637 4.673 9.121 1.00 96.06 185 ALA A N 1
ATOM 1397 C CA . ALA A 1 185 ? -14.941 3.319 9.585 1.00 96.06 185 ALA A CA 1
ATOM 1398 C C . ALA A 1 185 ? -14.630 3.088 11.079 1.00 96.06 185 ALA A C 1
ATOM 1400 O O . ALA A 1 185 ? -14.859 2.002 11.595 1.00 96.06 185 ALA A O 1
ATOM 1401 N N . GLY A 1 186 ? -14.117 4.090 11.801 1.00 95.38 186 GLY A N 1
ATOM 1402 C CA . GLY A 1 186 ? -13.757 3.973 13.215 1.00 95.38 186 GLY A CA 1
ATOM 1403 C C . GLY A 1 186 ? -12.375 3.371 13.478 1.00 95.38 186 GLY A C 1
ATOM 1404 O O . GLY A 1 186 ? -12.043 3.129 14.638 1.00 95.38 186 GLY A O 1
ATOM 1405 N N . ILE A 1 187 ? -11.562 3.180 12.438 1.00 95.81 187 ILE A N 1
ATOM 1406 C CA . ILE A 1 187 ? -10.197 2.657 12.529 1.00 95.81 187 ILE A CA 1
ATOM 1407 C C . ILE A 1 187 ? -9.229 3.841 12.637 1.00 95.81 187 ILE A C 1
ATOM 1409 O O . ILE A 1 187 ? -9.223 4.708 11.769 1.00 95.81 187 ILE A O 1
ATOM 1413 N N . ASP A 1 188 ? -8.392 3.886 13.681 1.00 95.25 188 ASP A N 1
ATOM 1414 C CA . ASP A 1 188 ? -7.348 4.915 13.813 1.00 95.25 188 ASP A CA 1
ATOM 1415 C C . ASP A 1 188 ? -6.196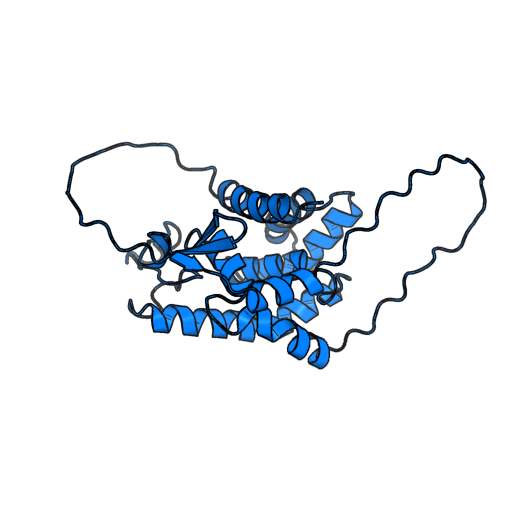 4.610 12.834 1.00 95.25 188 ASP A C 1
ATOM 1417 O O . ASP A 1 188 ? -5.410 3.689 13.090 1.00 95.25 188 ASP A O 1
ATOM 1421 N N . PRO A 1 189 ? -6.036 5.377 11.737 1.00 94.19 189 PRO A N 1
ATOM 1422 C CA . PRO A 1 189 ? -5.016 5.083 10.734 1.00 94.19 189 PRO A CA 1
ATOM 1423 C C . PRO A 1 189 ? -3.586 5.303 11.245 1.00 94.19 189 PRO A C 1
ATOM 1425 O O . PRO A 1 189 ? -2.632 4.849 10.619 1.00 94.19 189 PRO A O 1
ATOM 1428 N N . ASN A 1 190 ? -3.416 6.002 12.372 1.00 94.38 190 ASN A N 1
ATOM 1429 C CA . ASN A 1 190 ? -2.113 6.241 12.986 1.00 94.38 190 ASN A CA 1
ATOM 1430 C C . ASN A 1 190 ? -1.710 5.122 13.952 1.00 94.38 190 ASN A C 1
ATOM 1432 O O . ASN A 1 190 ? -0.530 5.003 14.284 1.00 94.38 190 ASN A O 1
ATOM 1436 N N . ALA A 1 191 ? -2.676 4.328 14.420 1.00 92.75 191 ALA A N 1
ATOM 1437 C CA . ALA A 1 191 ? -2.449 3.197 15.316 1.00 92.75 191 ALA A CA 1
ATOM 1438 C C . ALA A 1 191 ? -2.536 1.842 14.596 1.00 92.75 191 ALA A C 1
ATOM 1440 O O . ALA A 1 191 ? -1.936 0.870 15.052 1.00 92.75 191 ALA A O 1
ATOM 1441 N N . ASP A 1 192 ? -3.251 1.774 13.470 1.00 94.56 192 ASP A N 1
ATOM 1442 C CA . ASP A 1 192 ? -3.490 0.546 12.716 1.00 94.56 192 ASP A CA 1
ATOM 1443 C C . ASP A 1 192 ? -2.770 0.556 11.363 1.00 94.56 192 ASP A C 1
ATOM 1445 O O . ASP A 1 192 ? -3.352 0.743 10.290 1.00 94.56 192 ASP A O 1
ATOM 1449 N N . LEU A 1 193 ? -1.453 0.357 11.428 1.00 95.06 193 LEU A N 1
ATOM 1450 C CA . LEU A 1 193 ? -0.600 0.332 10.243 1.00 95.06 193 LEU A CA 1
ATOM 1451 C C . LEU A 1 193 ? -0.995 -0.791 9.268 1.00 95.06 193 LEU A C 1
ATOM 1453 O O . LEU A 1 193 ? -0.913 -0.601 8.059 1.00 95.06 193 LEU A O 1
ATOM 1457 N N . GLU A 1 194 ? -1.446 -1.946 9.763 1.00 94.56 194 GLU A N 1
ATOM 1458 C CA . GLU A 1 194 ? -1.880 -3.058 8.909 1.00 94.56 194 GLU A CA 1
ATOM 1459 C C . GLU A 1 194 ? -3.123 -2.686 8.090 1.00 94.56 194 GLU A C 1
ATOM 1461 O O . GLU A 1 194 ? -3.153 -2.946 6.882 1.00 94.56 194 GLU A O 1
ATOM 1466 N N . ALA A 1 195 ? -4.113 -2.031 8.706 1.00 97.06 195 ALA A N 1
ATOM 1467 C CA . ALA A 1 195 ? -5.283 -1.526 7.993 1.00 97.06 195 ALA A CA 1
ATOM 1468 C C . ALA A 1 195 ? -4.909 -0.448 6.966 1.00 97.06 195 ALA A C 1
ATOM 1470 O O . ALA A 1 195 ? -5.397 -0.492 5.834 1.00 97.06 195 ALA A O 1
ATOM 1471 N N . LEU A 1 196 ? -4.010 0.480 7.316 1.00 97.62 196 LEU A N 1
ATOM 1472 C CA . LEU A 1 196 ? -3.541 1.519 6.395 1.00 97.62 196 LEU A CA 1
ATOM 1473 C C . LEU A 1 196 ? -2.855 0.927 5.160 1.00 97.62 196 LEU A C 1
ATOM 1475 O O . LEU A 1 196 ? -3.196 1.285 4.033 1.00 97.62 196 LEU A O 1
ATOM 1479 N N . LEU A 1 197 ? -1.928 -0.010 5.360 1.00 96.88 197 LEU A N 1
ATOM 1480 C CA . LEU A 1 197 ? -1.187 -0.634 4.266 1.00 96.88 197 LEU A CA 1
ATOM 1481 C C . LEU A 1 197 ? -2.092 -1.469 3.352 1.00 96.88 197 LEU A C 1
ATOM 1483 O O . LEU A 1 197 ? -1.973 -1.373 2.133 1.00 96.88 197 LEU A O 1
ATOM 1487 N N . ASN A 1 198 ? -3.037 -2.227 3.915 1.00 97.19 198 ASN A N 1
ATOM 1488 C CA . ASN A 1 198 ? -4.000 -2.986 3.112 1.00 97.19 198 ASN A CA 1
ATOM 1489 C C . ASN A 1 198 ? -4.998 -2.085 2.375 1.00 97.19 198 ASN A C 1
ATOM 1491 O O . ASN A 1 198 ? -5.386 -2.402 1.252 1.00 97.19 198 ASN A O 1
ATOM 1495 N N . THR A 1 199 ? -5.381 -0.950 2.967 1.00 97.19 199 THR A N 1
ATOM 1496 C CA . THR A 1 199 ? -6.209 0.052 2.281 1.00 97.19 199 THR A CA 1
ATOM 1497 C C . THR A 1 199 ? -5.454 0.629 1.087 1.00 97.19 199 THR A C 1
ATOM 1499 O O . THR A 1 199 ? -6.002 0.686 -0.011 1.00 97.19 199 THR A O 1
ATOM 1502 N N . ALA A 1 200 ? -4.188 1.016 1.271 1.00 96.62 200 ALA A N 1
ATOM 1503 C CA . ALA A 1 200 ? -3.358 1.560 0.200 1.00 96.62 200 ALA A CA 1
ATOM 1504 C C . ALA A 1 200 ? -3.151 0.564 -0.949 1.00 96.62 200 ALA A C 1
ATOM 1506 O O . ALA A 1 200 ? -3.286 0.935 -2.114 1.00 96.62 200 ALA A O 1
ATOM 1507 N N . ASP A 1 201 ? -2.888 -0.699 -0.618 1.00 95.25 201 ASP A N 1
ATOM 1508 C CA . ASP A 1 201 ? -2.767 -1.780 -1.593 1.00 95.25 201 ASP A CA 1
ATOM 1509 C C . ASP A 1 201 ? -4.070 -2.021 -2.366 1.00 95.25 201 ASP A C 1
ATOM 1511 O O . ASP A 1 201 ? -4.067 -2.038 -3.595 1.00 95.25 201 ASP A O 1
ATOM 1515 N N . LEU A 1 202 ? -5.219 -2.104 -1.691 1.00 94.31 202 LEU A N 1
ATOM 1516 C CA . LEU A 1 202 ? -6.481 -2.303 -2.404 1.00 94.31 202 LEU A CA 1
ATOM 1517 C C . LEU A 1 202 ? -6.845 -1.101 -3.290 1.00 94.31 202 LEU A C 1
ATOM 1519 O O . LEU A 1 202 ? -7.439 -1.266 -4.352 1.00 94.31 202 LEU A O 1
ATOM 1523 N N . TYR A 1 203 ? -6.460 0.111 -2.891 1.00 94.75 203 TYR A N 1
ATOM 1524 C CA . TYR A 1 203 ? -6.548 1.300 -3.739 1.00 94.75 203 TYR A CA 1
ATOM 1525 C C . TYR A 1 203 ? -5.656 1.232 -4.987 1.00 94.75 203 TYR A C 1
ATOM 1527 O O . TYR A 1 203 ? -5.975 1.892 -5.976 1.00 94.75 203 TYR A O 1
ATOM 1535 N N . ASN A 1 204 ? -4.558 0.469 -4.949 1.00 92.81 204 ASN A N 1
ATOM 1536 C CA . ASN A 1 204 ? -3.739 0.188 -6.126 1.00 92.81 204 ASN A CA 1
ATOM 1537 C C . ASN A 1 204 ? -4.406 -0.850 -7.041 1.00 92.81 204 ASN A C 1
ATOM 1539 O O . ASN A 1 204 ? -4.459 -0.647 -8.251 1.00 92.81 204 ASN A O 1
ATOM 1543 N N . GLN A 1 205 ? -4.940 -1.925 -6.455 1.00 87.38 205 GLN A N 1
ATOM 1544 C CA . GLN A 1 205 ? -5.431 -3.096 -7.190 1.00 87.38 205 GLN A CA 1
ATOM 1545 C C . GLN A 1 205 ? -6.854 -2.947 -7.746 1.00 87.38 205 GLN A C 1
ATOM 1547 O O . GLN A 1 205 ? -7.199 -3.568 -8.751 1.00 87.38 205 GLN A O 1
ATOM 1552 N N . ALA A 1 206 ? -7.715 -2.164 -7.091 1.00 89.06 206 ALA A N 1
ATOM 1553 C CA . ALA A 1 206 ? -9.147 -2.151 -7.373 1.00 89.06 206 ALA A CA 1
ATOM 1554 C C . ALA A 1 206 ? -9.687 -0.758 -7.717 1.00 89.06 206 ALA A C 1
ATOM 1556 O O . ALA A 1 206 ? -9.144 0.286 -7.354 1.00 89.06 206 ALA A O 1
ATOM 1557 N N . ARG A 1 207 ? -10.835 -0.740 -8.406 1.00 89.44 207 ARG A N 1
ATOM 1558 C CA . ARG A 1 207 ? -11.582 0.496 -8.670 1.00 89.44 207 ARG A CA 1
ATOM 1559 C C . ARG A 1 207 ? -12.046 1.128 -7.356 1.00 89.44 207 ARG A C 1
ATOM 1561 O O . ARG A 1 207 ? -12.401 0.422 -6.414 1.00 89.44 207 ARG A O 1
ATOM 1568 N N . LEU A 1 208 ? -12.160 2.460 -7.353 1.00 90.88 208 LEU A N 1
ATOM 1569 C CA . LEU A 1 208 ? -12.545 3.244 -6.171 1.00 90.88 208 LEU A CA 1
ATOM 1570 C C . LEU A 1 208 ? -13.856 2.794 -5.514 1.00 90.88 208 LEU A C 1
ATOM 1572 O O . LEU A 1 208 ? -13.979 2.890 -4.301 1.00 90.88 208 LEU A O 1
ATOM 1576 N N . ILE A 1 209 ? -14.824 2.294 -6.285 1.00 90.31 209 ILE A N 1
ATOM 1577 C CA . ILE A 1 209 ? -16.095 1.809 -5.728 1.00 90.31 209 ILE A CA 1
ATOM 1578 C C . ILE A 1 209 ? -15.905 0.626 -4.765 1.00 90.31 209 ILE A C 1
ATOM 1580 O O . ILE A 1 209 ? -16.633 0.525 -3.788 1.00 90.31 209 ILE A O 1
ATOM 1584 N N . HIS A 1 210 ? -14.893 -0.217 -4.987 1.00 92.62 210 HIS A N 1
ATOM 1585 C CA . HIS A 1 210 ? -14.589 -1.361 -4.123 1.00 92.62 210 HIS A CA 1
ATOM 1586 C C . HIS A 1 210 ? -13.520 -1.010 -3.090 1.00 92.62 210 HIS A C 1
ATOM 1588 O O . HIS A 1 210 ? -13.654 -1.329 -1.911 1.00 92.62 210 HIS A O 1
ATOM 1594 N N . SER A 1 211 ? -12.458 -0.305 -3.497 1.00 93.94 211 SER A N 1
ATOM 1595 C CA . SER A 1 211 ? -11.340 -0.022 -2.591 1.00 93.94 211 SER A CA 1
ATOM 1596 C C . SER A 1 211 ? -11.752 0.835 -1.391 1.00 93.94 211 SER A C 1
ATOM 1598 O O . SER A 1 211 ? -11.263 0.624 -0.282 1.00 93.94 211 SER A O 1
ATOM 1600 N N . ARG A 1 212 ? -12.718 1.743 -1.576 1.00 95.38 212 ARG A N 1
ATOM 1601 C CA . ARG A 1 212 ? -13.270 2.582 -0.502 1.00 95.38 212 ARG A CA 1
ATOM 1602 C C . ARG A 1 212 ? -14.111 1.822 0.519 1.00 95.38 212 ARG A C 1
ATOM 1604 O O . ARG A 1 212 ? -14.295 2.318 1.624 1.00 95.38 212 ARG A O 1
ATOM 1611 N N . LYS A 1 213 ? -14.596 0.628 0.175 1.00 96.06 213 LYS A N 1
ATOM 1612 C CA . LYS A 1 213 ? -15.405 -0.218 1.064 1.00 96.06 213 LYS A CA 1
ATOM 1613 C C . LYS A 1 213 ? -14.582 -1.102 1.982 1.00 96.06 213 LYS A C 1
ATOM 1615 O O . LYS A 1 213 ? -15.119 -1.669 2.926 1.00 96.06 213 LYS A O 1
ATOM 1620 N N . PHE A 1 214 ? -13.276 -1.204 1.755 1.00 97.38 214 PHE A N 1
ATOM 1621 C CA . PHE A 1 214 ? -12.421 -2.041 2.586 1.00 97.38 214 PHE A CA 1
ATOM 1622 C C . PHE A 1 214 ? -12.366 -1.628 4.061 1.00 97.38 214 PHE A C 1
ATOM 1624 O O . PHE A 1 214 ? -12.513 -2.521 4.892 1.00 97.38 214 PHE A O 1
ATOM 1631 N N . PRO A 1 215 ? -12.205 -0.342 4.432 1.00 97.62 215 PRO A N 1
ATOM 1632 C CA . PRO A 1 215 ? -12.212 0.040 5.843 1.00 97.62 215 PRO A CA 1
ATOM 1633 C C . PRO A 1 215 ? -13.504 -0.347 6.571 1.00 97.62 215 PRO A C 1
ATOM 1635 O O . PRO A 1 215 ? -13.450 -0.906 7.663 1.00 97.62 215 PRO A O 1
ATOM 1638 N N . GLU A 1 216 ? -14.654 -0.123 5.931 1.00 96.81 216 GLU A N 1
ATOM 1639 C CA . GLU A 1 216 ? -15.968 -0.533 6.440 1.00 96.81 216 GLU A CA 1
ATOM 1640 C C . GLU A 1 216 ? -16.054 -2.060 6.586 1.00 96.81 216 GLU A C 1
ATOM 1642 O O . GLU A 1 216 ? -16.411 -2.570 7.647 1.00 96.81 216 GLU A O 1
ATOM 1647 N N . ALA A 1 217 ? -15.640 -2.804 5.557 1.00 97.50 217 ALA A N 1
ATOM 1648 C CA . ALA A 1 217 ? -15.586 -4.262 5.598 1.00 97.50 217 ALA A CA 1
ATOM 1649 C C . ALA A 1 217 ? -14.677 -4.782 6.725 1.00 97.50 217 ALA A C 1
ATOM 1651 O O . ALA A 1 217 ? -14.993 -5.771 7.382 1.00 97.50 217 ALA A O 1
ATOM 1652 N N . LEU A 1 218 ? -13.540 -4.129 6.965 1.00 98.06 218 LEU A N 1
ATOM 1653 C CA . LEU A 1 218 ? -12.601 -4.527 8.008 1.00 98.06 218 LEU A CA 1
ATOM 1654 C C . LEU A 1 218 ? -13.190 -4.336 9.401 1.00 98.06 218 LEU A C 1
ATOM 1656 O O . LEU A 1 218 ? -13.038 -5.213 10.253 1.00 98.06 218 LEU A O 1
ATOM 1660 N N . GLU A 1 219 ? -13.893 -3.232 9.620 1.00 96.94 219 GLU A N 1
ATOM 1661 C CA . GLU A 1 219 ? -14.585 -3.009 10.881 1.00 96.94 219 GLU A CA 1
ATOM 1662 C C . GLU A 1 219 ? -15.724 -4.022 11.086 1.00 96.94 219 GLU A C 1
ATOM 1664 O O . GLU A 1 219 ? -15.806 -4.638 12.148 1.00 96.94 219 GLU A O 1
ATOM 1669 N N . LEU A 1 220 ? -16.524 -4.315 10.053 1.00 96.38 220 LEU A N 1
ATOM 1670 C CA . LEU A 1 220 ? -17.548 -5.370 10.111 1.00 96.38 220 LEU A CA 1
ATOM 1671 C C . LEU A 1 220 ? -16.946 -6.746 10.437 1.00 96.38 220 LEU A C 1
ATOM 1673 O O . LEU A 1 220 ? -17.495 -7.496 11.247 1.00 96.38 220 LEU A O 1
ATOM 1677 N N . ALA A 1 221 ? -15.791 -7.078 9.852 1.00 97.44 221 ALA A N 1
ATOM 1678 C CA . ALA A 1 221 ? -15.084 -8.322 10.145 1.00 97.44 221 ALA A CA 1
ATOM 1679 C C . ALA A 1 221 ? -14.701 -8.413 11.629 1.00 97.44 221 ALA A C 1
ATOM 1681 O O . ALA A 1 221 ? -14.898 -9.454 12.261 1.00 97.44 221 ALA A O 1
ATOM 1682 N N . ARG A 1 222 ? -14.171 -7.317 12.185 1.00 97.00 222 ARG A N 1
ATOM 1683 C CA . ARG A 1 222 ? -13.748 -7.221 13.589 1.00 97.00 222 ARG A CA 1
ATOM 1684 C C . ARG A 1 222 ? -14.928 -7.308 14.547 1.00 97.00 222 ARG A C 1
ATOM 1686 O O . ARG A 1 222 ? -14.857 -8.054 15.520 1.00 97.00 222 ARG A O 1
ATOM 1693 N N . GLN A 1 223 ? -16.031 -6.632 14.236 1.00 96.38 223 GLN A N 1
ATOM 1694 C CA . GLN A 1 223 ? -17.283 -6.732 14.992 1.00 96.38 223 GLN A CA 1
ATOM 1695 C C . GLN A 1 223 ? -17.858 -8.154 14.961 1.00 96.38 223 GLN A C 1
ATOM 1697 O O . GLN A 1 223 ? -18.390 -8.632 15.960 1.00 96.38 223 GLN A O 1
ATOM 1702 N N . GLY A 1 224 ? -17.670 -8.871 13.849 1.00 95.62 224 GLY A N 1
ATOM 1703 C CA . GLY A 1 224 ? -17.977 -10.296 13.718 1.00 95.62 224 GLY A CA 1
ATOM 1704 C C . GLY A 1 224 ? -16.991 -11.243 14.419 1.00 95.62 224 GLY A C 1
ATOM 1705 O O . GLY A 1 224 ? -17.094 -12.456 14.243 1.00 95.62 224 GLY A O 1
ATOM 1706 N N . GLY A 1 225 ? -16.021 -10.724 15.179 1.00 96.44 225 GLY A N 1
ATOM 1707 C CA . GLY A 1 225 ? -15.046 -11.507 15.943 1.00 96.44 225 GLY A CA 1
ATOM 1708 C C . GLY A 1 225 ? -13.824 -11.983 15.151 1.00 96.44 225 GLY A C 1
ATOM 1709 O O . GLY A 1 225 ? -12.998 -12.715 15.700 1.00 96.44 225 GLY A O 1
ATOM 1710 N N . LYS A 1 226 ? -13.667 -11.581 13.881 1.00 96.69 226 LYS A N 1
ATOM 1711 C CA . LYS A 1 226 ? -12.470 -11.912 13.090 1.00 96.69 226 LYS A CA 1
ATOM 1712 C C . LYS A 1 226 ? -11.291 -11.056 13.527 1.00 96.69 226 LYS A C 1
ATOM 1714 O O . LYS A 1 226 ? -11.441 -9.878 13.843 1.00 96.69 226 LYS A O 1
ATOM 1719 N N . THR A 1 227 ? -10.086 -11.622 13.489 1.00 93.75 227 THR A N 1
ATOM 1720 C CA . THR A 1 227 ? -8.864 -10.910 13.898 1.00 93.75 227 THR A CA 1
ATOM 1721 C C . THR A 1 227 ? -7.702 -11.141 12.934 1.00 93.75 227 THR A C 1
ATOM 1723 O O . THR A 1 227 ? -7.672 -12.119 12.183 1.00 93.75 227 THR A O 1
ATOM 1726 N N . GLY A 1 228 ? -6.736 -10.214 12.942 1.00 91.75 228 GLY A N 1
ATOM 1727 C CA . GLY A 1 228 ? -5.523 -10.272 12.122 1.00 91.75 228 GLY A CA 1
ATOM 1728 C C . GLY A 1 228 ? -5.803 -10.559 10.643 1.00 91.75 228 GLY A C 1
ATOM 1729 O O . GLY A 1 228 ? -6.714 -9.994 10.041 1.00 91.75 228 GLY A O 1
ATOM 1730 N N . VAL A 1 229 ? -5.040 -11.493 10.077 1.00 92.62 229 VAL A N 1
ATOM 1731 C CA . VAL A 1 229 ? -5.120 -11.905 8.663 1.00 92.62 229 VAL A CA 1
ATOM 1732 C C . VAL A 1 229 ? -6.509 -12.352 8.246 1.00 92.62 229 VAL A C 1
ATOM 1734 O O . VAL A 1 229 ? -6.907 -12.074 7.124 1.00 92.62 229 VAL A O 1
ATOM 1737 N N . GLU A 1 230 ? -7.247 -13.040 9.118 1.00 95.81 230 GLU A N 1
ATOM 1738 C CA . GLU A 1 230 ? -8.586 -13.514 8.773 1.00 95.81 230 GLU A CA 1
ATOM 1739 C C . GLU A 1 230 ? -9.531 -12.333 8.531 1.00 95.81 230 GLU A C 1
ATOM 1741 O O . GLU A 1 230 ? -10.266 -12.321 7.545 1.00 95.81 230 GLU A O 1
ATOM 1746 N N . ALA A 1 231 ? -9.469 -11.315 9.395 1.00 97.38 231 ALA A N 1
ATOM 1747 C CA . ALA A 1 231 ? -10.260 -10.100 9.233 1.00 97.38 231 ALA A CA 1
ATOM 1748 C C . ALA A 1 231 ? -9.885 -9.361 7.943 1.00 97.38 231 ALA A C 1
ATOM 1750 O O . ALA A 1 231 ? -10.768 -8.977 7.183 1.00 97.38 231 ALA A O 1
ATOM 1751 N N . ILE A 1 232 ? -8.585 -9.224 7.663 1.00 96.81 232 ILE A N 1
ATOM 1752 C CA . ILE A 1 232 ? -8.085 -8.580 6.442 1.00 96.81 232 ILE A CA 1
ATOM 1753 C C . ILE A 1 232 ? -8.534 -9.347 5.192 1.00 96.81 232 ILE A C 1
ATOM 1755 O O . ILE A 1 232 ? -9.089 -8.747 4.277 1.00 96.81 232 ILE A O 1
ATOM 1759 N N . ALA A 1 233 ? -8.343 -10.666 5.153 1.00 94.44 233 ALA A N 1
ATOM 1760 C CA . ALA A 1 233 ? -8.717 -11.510 4.020 1.00 94.44 233 ALA A CA 1
ATOM 1761 C C . ALA A 1 233 ? -10.221 -11.443 3.732 1.00 94.44 233 ALA A C 1
ATOM 1763 O O . ALA A 1 233 ? -10.642 -11.276 2.583 1.00 94.44 233 ALA A O 1
ATOM 1764 N N . TRP A 1 234 ? -11.028 -11.525 4.794 1.00 96.75 234 TRP A N 1
ATOM 1765 C CA . TRP A 1 234 ? -12.470 -11.379 4.692 1.00 96.75 234 TRP A CA 1
ATOM 1766 C C . TRP A 1 234 ? -12.838 -9.995 4.154 1.00 96.75 234 TRP A C 1
ATOM 1768 O O . TRP A 1 234 ? -13.581 -9.904 3.182 1.00 96.75 234 TRP A O 1
ATOM 1778 N N . ALA A 1 235 ? -12.262 -8.928 4.712 1.00 97.31 235 ALA A N 1
ATOM 1779 C CA . ALA A 1 235 ? -12.560 -7.551 4.329 1.00 97.31 235 ALA A CA 1
ATOM 1780 C C . ALA A 1 235 ? -12.182 -7.234 2.878 1.00 97.31 235 ALA A C 1
ATOM 1782 O O . ALA A 1 235 ? -12.947 -6.576 2.175 1.00 97.31 235 ALA A O 1
ATOM 1783 N N . ARG A 1 236 ? -11.038 -7.744 2.403 1.00 94.94 236 ARG A N 1
ATOM 1784 C CA . ARG A 1 236 ? -10.609 -7.617 0.999 1.00 94.94 236 ARG A CA 1
ATOM 1785 C C . ARG A 1 236 ? -11.588 -8.263 0.027 1.00 94.94 236 ARG A C 1
ATOM 1787 O O . ARG A 1 236 ? -11.722 -7.786 -1.090 1.00 94.94 236 ARG A O 1
ATOM 1794 N N . THR A 1 237 ? -12.250 -9.339 0.444 1.00 93.94 237 THR A N 1
ATOM 1795 C CA . THR A 1 237 ? -13.260 -10.018 -0.373 1.00 93.94 237 THR A CA 1
ATOM 1796 C C . THR A 1 237 ? -14.600 -9.294 -0.273 1.00 93.94 237 THR A C 1
ATOM 1798 O O . THR A 1 237 ? -15.217 -8.977 -1.284 1.00 93.94 237 THR A O 1
ATOM 1801 N N . ALA A 1 238 ? -15.043 -8.996 0.949 1.00 95.12 238 ALA A N 1
ATOM 1802 C CA . ALA A 1 238 ? -16.340 -8.395 1.227 1.00 95.12 238 ALA A CA 1
ATOM 1803 C C . ALA A 1 238 ? -16.490 -6.983 0.641 1.00 95.12 238 ALA A C 1
ATOM 1805 O O . ALA A 1 238 ? -17.590 -6.620 0.236 1.00 95.12 238 ALA A O 1
ATOM 1806 N N . SER A 1 239 ? -15.408 -6.211 0.516 1.00 95.31 239 SER A N 1
ATOM 1807 C CA . SER A 1 239 ? -15.431 -4.866 -0.081 1.00 95.31 239 SER A CA 1
ATOM 1808 C C . SER A 1 239 ? -15.952 -4.823 -1.527 1.00 95.31 239 SER A C 1
ATOM 1810 O O . SER A 1 239 ? -16.405 -3.775 -1.982 1.00 95.31 239 SER A O 1
ATOM 1812 N N . PHE A 1 240 ? -15.944 -5.950 -2.245 1.00 93.31 240 PHE A N 1
ATOM 1813 C CA . PHE A 1 240 ? -16.534 -6.065 -3.583 1.00 93.31 240 PHE A CA 1
ATOM 1814 C C . PHE A 1 240 ? -18.050 -6.300 -3.574 1.00 93.31 240 PHE A C 1
ATOM 1816 O O . PHE A 1 240 ? -18.690 -6.134 -4.609 1.00 93.31 240 PHE A O 1
ATOM 1823 N N . TYR A 1 241 ? -18.614 -6.678 -2.426 1.00 91.31 241 TYR A N 1
ATOM 1824 C CA . TYR A 1 241 ? -20.018 -7.070 -2.272 1.00 91.31 241 TYR A CA 1
ATOM 1825 C C . TYR A 1 241 ? -20.818 -6.134 -1.360 1.00 91.31 241 TYR A C 1
ATOM 1827 O O . TYR A 1 241 ? -22.046 -6.210 -1.346 1.00 91.31 241 TYR A O 1
ATOM 1835 N N . ILE A 1 242 ? -20.152 -5.266 -0.593 1.00 84.75 242 ILE A N 1
ATOM 1836 C CA . ILE A 1 242 ? -20.823 -4.223 0.186 1.00 84.75 242 ILE A CA 1
ATOM 1837 C C . ILE A 1 242 ? -21.331 -3.162 -0.789 1.00 84.75 242 ILE A C 1
ATOM 1839 O O . ILE A 1 242 ? -20.562 -2.351 -1.306 1.00 84.75 242 ILE A O 1
ATOM 1843 N N . ASN A 1 243 ? -22.637 -3.181 -1.030 1.00 75.50 243 ASN A N 1
ATOM 1844 C CA . ASN A 1 243 ? -23.331 -2.104 -1.719 1.00 75.50 243 ASN A CA 1
ATOM 1845 C C . ASN A 1 243 ? -23.707 -1.024 -0.704 1.00 75.50 243 ASN A C 1
ATOM 1847 O O . ASN A 1 243 ? -24.047 -1.337 0.439 1.00 75.50 243 ASN A O 1
ATOM 1851 N N . ASP A 1 244 ? -23.673 0.238 -1.128 1.00 59.16 244 ASP A N 1
ATOM 1852 C CA . ASP A 1 244 ? -24.377 1.287 -0.398 1.00 59.16 244 ASP A CA 1
ATOM 1853 C C . ASP A 1 244 ? -25.859 0.891 -0.338 1.00 59.16 244 ASP A C 1
ATOM 1855 O O . ASP A 1 244 ? -26.451 0.547 -1.363 1.00 59.16 244 ASP A O 1
ATOM 1859 N N . ALA A 1 245 ? -26.446 0.869 0.859 1.00 44.62 245 ALA A N 1
ATOM 1860 C CA . ALA A 1 245 ? -27.897 0.905 0.952 1.00 44.62 245 ALA A CA 1
ATOM 1861 C C . ALA A 1 245 ? -28.328 2.241 0.330 1.00 44.62 245 ALA A C 1
ATOM 1863 O O . ALA A 1 245 ? -27.985 3.292 0.873 1.00 44.62 245 ALA A O 1
ATOM 1864 N N . GLU A 1 246 ? -28.968 2.189 -0.841 1.00 34.97 246 GLU A N 1
ATOM 1865 C CA . GLU A 1 246 ? -29.641 3.349 -1.442 1.00 34.97 246 GLU A CA 1
ATOM 1866 C C . GLU A 1 246 ? -30.707 3.925 -0.500 1.00 34.97 246 GLU A C 1
ATOM 1868 O O . GLU A 1 246 ? -31.442 3.128 0.135 1.00 34.97 246 GLU A O 1
#

=== Feature glossary ===
Key to the feature types in this record:

Secondary structure (8-state, DSSP). Secondary structure is the local, repeating backbone conformation. DSSP classifies it into eight states by reading the hydrogen-bond network: three helix types (H, G, I), two β types (E, B), two non-regular types (T, S), and unstructured coil (-).

Backbone torsions (φ/ψ). Backbone dihedral angles. Every residue except chain termini has a φ (preceding-C → N → Cα → C) and a ψ (N → Cα → C → next-N). They are reported in degrees following the IUPAC sign convention. Secondary structure is essentially a statement about which (φ, ψ) basin each residue occupies.

Predicted aligned error. Predicted Aligned Error (PAE) is an AlphaFold confidence matrix: entry (i, j) is the expected error in the position of residue j, in ångströms, when the prediction is superimposed on the true structure at residue i. Low PAE within a block of residues means that block is internally rigid and well-predicted; high PAE between two blocks means their relative placement is uncertain even if each block individually is confident.

B-factor. B-factor (Debye–Waller factor) reflects atomic displacement in the crystal lattice. It is an experimental observable (units Å²), not a prediction; low values mean the atom is pinned down, high values mean it moves or is heterogeneous across the crystal.

Secondary structure (3-state, P-SEA). Three-state secondary structure (P-SEA) collapses the eight DSSP classes into helix (a), strand (b), and coil (c). P-SEA assigns these from Cα geo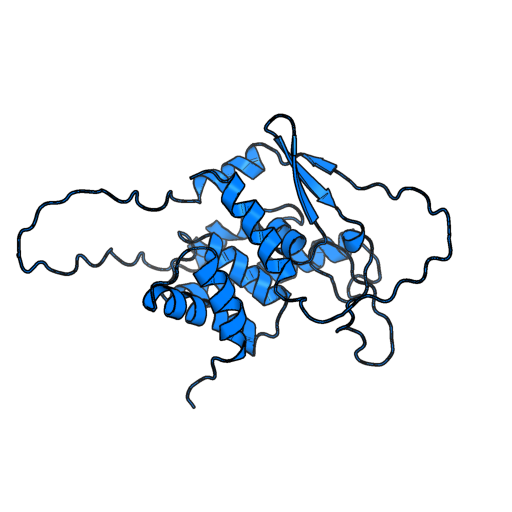metry alone — distances and angles — without requiring backbone oxygens, so it works on any Cα trace.

Sequence. Primary structure: the covalent order of the twenty standard amino acids along the backbone. Two proteins with the same sequence will (almost always) fold to the same structure; two with 30% identity often share a fold but not the details.

pLDDT. pLDDT is the predicted lDDT-Cα score: AlphaFold's confidence that the local environment of each residue (all inter-atomic distances within 15 Å) is correctly placed. It is a per-residue number between 0 and 100, with higher meaning more reliable.

InterPro / GO / CATH / organism. Functional annotations link the protein to curated databases. InterPro entries identify conserved domains and families by matching the sequence against member-database signatures (Pfam, PROSITE, CDD, …). Gene Ontology (GO) terms describe molecular function, biological process, and cellular component in a controlled vocabulary. CATH places the structure in a hierarchical fold classification (Class/Architecture/Topology/Homologous-superfamily). The organism is the source species.

Contact-map, Ramachandran, and PAE plots. Three diagnostic plots accompany the record. The Cα contact map visualizes the tertiary structure as a 2D adjacency matrix (8 Å cutoff, sequence-local contacts suppressed). The Ramachandran plot shows the distribution of backbone (φ, ψ) torsions, with points in the α and β basins reflecting secondary structure content. The PAE plot shows AlphaFold's inter-residue confidence as a color matrix.

mmCIF coordinates. The mmCIF table is the protein's shape written out atom by atom. For each backbone N, Cα, C, and carbonyl O, it records an (x, y, z) coordinate triple in Å plus the residue type, chain letter, and residue number.

Radius of gyration, Cα contacts, bounding box. Three whole-structure scalars: the radius of gyration (RMS distance of Cα from centroid, in Å), the count of Cα–Cα contacts (pairs closer than 8 Å and separated by more than four residues in sequence — i.e. tertiary, not local, contacts), and the bounding-box dimensions. Together they distinguish compact globular folds from extended fibres or disordered chains.

Foldseek 3Di. The Foldseek 3Di string encodes local tertiary geometry as a 20-letter alphabet — one character per residue — derived from the relative positions of nearby Cα atoms. Unlike the amino-acid sequence, 3Di is a direct function of the 3D structure, so two proteins with the same fold have similar 3Di strings even at low sequence identity.

Rendered structure images. Six rendered views show the 3D structure from the faces of a cube — i.e. along ±x, ±y, ±z. Rendering representation is drawn randomly per protein from cartoon (secondary-structure ribbons), sticks (backbone bonds), or molecular surface; coloring is either N→C rainbow (blue at the N-terminus through red at the C-terminus) or one color per chain.

Nearest PDB structures. The Foldseek neighbor list gives the closest experimentally determined structures in the PDB, ranked by structural alignment. TM-score near 1 means near-identical fold; near 0.3 means only rough topology match. This is how one finds what a novel AlphaFold prediction most resembles in the solved-structure universe.

Solvent-accessible surface area. SASA measures how much of the protein is reachable by solvent. It is computed by rolling a water-sized probe over the atomic surface and summing the exposed area (Å²). Per-residue SASA distinguishes core (buried, low SASA) from surface (exposed, high SASA) residues; total SASA is a whole-molecule size measure.